Protein AF-A0A3E2H1U9-F1 (afdb_monomer)

pLDDT: mean 79.26, std 16.51, range [19.47, 98.0]

Foldseek 3Di:
DDDPDDDDDDPPDDDPDDDKDKDFDWFLAFDQGADIDIDDPDLDDDQQAGEDEDDDPVLQVVQCPPVAKDHWAWDPRQQIFIWIWDAAPVGHTYIYGYRGGTDDVVSSVVRDDDDDDDADPVGDPCVVNDDDDDQDFFGDHGFQDDDDDDDPVCVVVRVVCDVVSAQKDWQDFDADPVVGDTDDTDIDRAPAPDKDDHFADGPPNCVVVPWAWPDAFDFDPTQRWTWTWTADPSGDIDIHIDPGHIDHPPDHHD

Structure (mmCIF, N/CA/C/O backbone):
data_AF-A0A3E2H1U9-F1
#
_entry.id   AF-A0A3E2H1U9-F1
#
loop_
_atom_site.group_PDB
_atom_site.id
_atom_site.type_symbol
_atom_site.label_atom_id
_atom_site.label_alt_id
_atom_site.label_comp_id
_atom_site.label_asym_id
_atom_site.label_entity_id
_atom_site.label_seq_id
_atom_site.pdbx_PDB_ins_code
_atom_site.Cartn_x
_atom_site.Cartn_y
_atom_site.Cartn_z
_atom_site.occupancy
_atom_site.B_iso_or_equiv
_atom_site.auth_seq_id
_atom_site.auth_comp_id
_atom_site.auth_asym_id
_atom_site.auth_atom_id
_atom_site.pdbx_PDB_model_num
ATOM 1 N N . MET A 1 1 ? 8.203 16.403 -29.583 1.00 25.77 1 MET A N 1
ATOM 2 C CA . MET A 1 1 ? 8.853 16.356 -28.254 1.00 25.77 1 MET A CA 1
ATOM 3 C C . MET A 1 1 ? 7.927 17.028 -27.259 1.00 25.77 1 MET A C 1
ATOM 5 O O . MET A 1 1 ? 7.505 18.141 -27.534 1.00 25.77 1 MET A O 1
ATOM 9 N N . SER A 1 2 ? 7.611 16.379 -26.142 1.00 19.47 2 SER A N 1
ATOM 10 C CA . SER A 1 2 ? 6.754 16.921 -25.079 1.00 19.47 2 SER A CA 1
ATOM 11 C C . SER A 1 2 ? 7.475 16.767 -23.739 1.00 19.47 2 SER A C 1
ATOM 13 O O . SER A 1 2 ? 7.323 15.773 -23.036 1.00 19.47 2 SER A O 1
ATOM 15 N N . GLN A 1 3 ? 8.329 17.739 -23.413 1.00 20.61 3 GLN A N 1
ATOM 16 C CA . GLN A 1 3 ? 8.972 17.810 -22.102 1.00 20.61 3 GLN A CA 1
ATOM 17 C C . GLN A 1 3 ? 8.006 18.430 -21.090 1.00 20.61 3 GLN A C 1
ATOM 19 O O . GLN A 1 3 ? 7.601 19.578 -21.256 1.00 20.61 3 GLN A O 1
ATOM 24 N N . VAL A 1 4 ? 7.704 17.713 -20.006 1.00 22.88 4 VAL A N 1
ATOM 25 C CA . VAL A 1 4 ? 7.183 18.329 -18.779 1.00 22.88 4 VAL A CA 1
ATOM 26 C C . VAL A 1 4 ? 8.372 18.557 -17.853 1.00 22.88 4 VAL A C 1
ATOM 28 O O . VAL A 1 4 ? 8.816 17.658 -17.141 1.00 22.88 4 VAL A O 1
ATOM 31 N N . ILE A 1 5 ? 8.936 19.762 -17.919 1.00 23.67 5 ILE A N 1
ATOM 32 C CA . ILE A 1 5 ? 9.959 20.220 -16.977 1.00 23.67 5 ILE A CA 1
ATOM 33 C C . ILE A 1 5 ? 9.234 20.692 -15.717 1.00 23.67 5 ILE A C 1
ATOM 35 O O . ILE A 1 5 ? 8.428 21.616 -15.786 1.00 23.67 5 ILE A O 1
ATOM 39 N N . PHE A 1 6 ? 9.556 20.107 -14.564 1.00 26.77 6 PHE A N 1
ATOM 40 C CA . PHE A 1 6 ? 9.267 20.740 -13.279 1.00 26.77 6 PHE A CA 1
ATOM 41 C C . PHE A 1 6 ? 10.343 21.810 -13.026 1.00 26.77 6 PHE A C 1
ATOM 43 O O . PHE A 1 6 ? 11.509 21.442 -12.852 1.00 26.77 6 PHE A O 1
ATOM 50 N N . PRO A 1 7 ? 10.013 23.117 -13.044 1.00 31.02 7 PRO A N 1
ATOM 51 C CA . PRO A 1 7 ? 10.977 24.155 -12.699 1.00 31.02 7 PRO A CA 1
ATOM 52 C C . PRO A 1 7 ? 11.332 24.085 -11.208 1.00 31.02 7 PRO A C 1
ATOM 54 O O . PRO A 1 7 ? 10.561 23.583 -10.387 1.00 31.02 7 PRO A O 1
ATOM 57 N N . GLY A 1 8 ? 12.507 24.609 -10.854 1.00 30.70 8 GLY A N 1
ATOM 58 C CA . GLY A 1 8 ? 12.922 24.743 -9.457 1.00 30.70 8 GLY A CA 1
ATOM 59 C C . GLY A 1 8 ? 11.973 25.639 -8.652 1.00 30.70 8 GLY A C 1
ATOM 60 O O . GLY A 1 8 ? 11.274 26.487 -9.207 1.00 30.70 8 GLY A O 1
ATOM 61 N N . ALA A 1 9 ? 11.956 25.453 -7.332 1.00 39.72 9 ALA A N 1
ATOM 62 C CA . ALA A 1 9 ? 11.031 26.140 -6.435 1.00 39.72 9 ALA A CA 1
ATOM 63 C C . ALA A 1 9 ? 11.377 27.632 -6.238 1.00 39.72 9 ALA A C 1
ATOM 65 O O . ALA A 1 9 ? 11.965 28.009 -5.220 1.00 39.72 9 ALA A O 1
ATOM 66 N N . ASP A 1 10 ? 10.962 28.493 -7.172 1.00 32.88 10 ASP A N 1
ATOM 67 C CA . ASP A 1 10 ? 10.848 29.926 -6.890 1.00 32.88 10 ASP A CA 1
ATOM 68 C C . ASP A 1 10 ? 9.773 30.139 -5.808 1.00 32.88 10 ASP A C 1
ATOM 70 O O . ASP A 1 10 ? 8.656 29.619 -5.876 1.00 32.88 10 ASP A O 1
ATOM 74 N N . ARG A 1 11 ? 10.137 30.875 -4.756 1.00 46.50 11 ARG A N 1
ATOM 75 C CA . ARG A 1 11 ? 9.309 31.083 -3.563 1.00 46.50 11 ARG A CA 1
ATOM 76 C C . ARG A 1 11 ? 8.372 32.291 -3.669 1.00 46.50 11 ARG A C 1
ATOM 78 O O . ARG A 1 11 ? 7.690 32.592 -2.689 1.00 46.50 11 ARG A O 1
ATOM 85 N N . LYS A 1 12 ? 8.321 33.008 -4.799 1.00 45.25 12 LYS A N 1
ATOM 86 C CA . LYS A 1 12 ? 7.535 34.250 -4.923 1.00 45.25 12 LYS A CA 1
ATOM 87 C C . LYS A 1 12 ? 6.329 34.107 -5.862 1.00 45.25 12 LYS A C 1
ATOM 89 O O . LYS A 1 12 ? 6.475 33.884 -7.053 1.00 45.25 12 LYS A O 1
ATOM 94 N N . ARG A 1 13 ? 5.137 34.354 -5.293 1.00 43.50 13 ARG A N 1
ATOM 95 C CA . ARG A 1 13 ? 3.795 34.332 -5.923 1.00 43.50 13 ARG A CA 1
ATOM 96 C C . ARG A 1 13 ? 3.298 32.942 -6.355 1.00 43.50 13 ARG A C 1
ATOM 98 O O . ARG A 1 13 ? 3.254 32.619 -7.536 1.00 43.50 13 ARG A O 1
ATOM 105 N N . ARG A 1 14 ? 2.783 32.165 -5.391 1.00 45.22 14 ARG A N 1
ATOM 106 C CA . ARG A 1 14 ? 1.775 31.135 -5.707 1.00 45.22 14 ARG A CA 1
ATOM 107 C C . ARG A 1 14 ? 0.483 31.825 -6.192 1.00 45.22 14 ARG A C 1
ATOM 109 O O . ARG A 1 14 ? 0.091 32.810 -5.562 1.00 45.22 14 ARG A O 1
ATOM 116 N N . PRO A 1 15 ? -0.191 31.334 -7.249 1.00 44.19 15 PRO A N 1
ATOM 117 C CA . PRO A 1 15 ? -1.583 31.697 -7.521 1.00 44.19 15 PRO A CA 1
ATOM 118 C C . PRO A 1 15 ? -2.503 31.184 -6.391 1.00 44.19 15 PRO A C 1
ATOM 120 O O . PRO A 1 15 ? -2.074 30.326 -5.608 1.00 44.19 15 PRO A O 1
ATOM 123 N N . PRO A 1 16 ? -3.753 31.676 -6.277 1.00 41.69 16 PRO A N 1
ATOM 124 C CA . PRO A 1 16 ? -4.720 31.113 -5.335 1.00 41.69 16 PRO A CA 1
ATOM 125 C C . PRO A 1 16 ? -4.928 29.609 -5.604 1.00 41.69 16 PRO A C 1
ATOM 127 O O . PRO A 1 16 ? -4.896 29.192 -6.766 1.00 41.69 16 PRO A O 1
ATOM 130 N N . PRO A 1 17 ? -5.117 28.781 -4.559 1.00 45.66 17 PRO A N 1
ATOM 131 C CA . PRO A 1 17 ? -5.276 27.342 -4.731 1.00 45.66 17 PRO A CA 1
ATOM 132 C C . PRO A 1 17 ? -6.564 27.023 -5.512 1.00 45.66 17 PRO A C 1
ATOM 134 O O . PRO A 1 17 ? -7.599 27.642 -5.251 1.00 45.66 17 PRO A O 1
ATOM 137 N N . PRO A 1 18 ? -6.537 26.059 -6.451 1.00 47.34 18 PRO A N 1
ATOM 138 C CA . PRO A 1 18 ? -7.738 25.624 -7.151 1.00 47.34 18 PRO A CA 1
ATOM 139 C C . PRO A 1 18 ? -8.711 24.929 -6.189 1.00 47.34 18 PRO A C 1
ATOM 141 O O . PRO A 1 18 ? -8.312 24.296 -5.210 1.00 47.34 18 PRO A O 1
ATOM 144 N N . THR A 1 19 ? -10.005 25.004 -6.4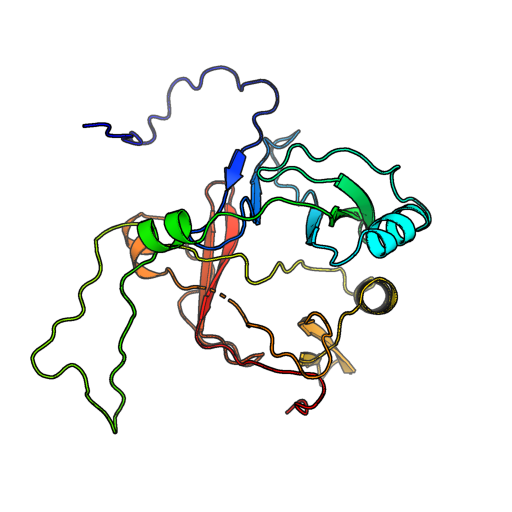97 1.00 53.38 19 THR A N 1
ATOM 145 C CA . THR A 1 19 ? -11.072 24.324 -5.751 1.00 53.38 19 THR A CA 1
ATOM 146 C C . THR A 1 19 ? -10.880 22.803 -5.779 1.00 53.38 19 THR A C 1
ATOM 148 O O . THR A 1 19 ? -11.150 22.183 -6.804 1.00 53.38 19 THR A O 1
ATOM 151 N N . ARG A 1 20 ? -10.417 22.222 -4.658 1.00 56.72 20 ARG A N 1
ATOM 152 C CA . ARG A 1 20 ? -10.215 20.773 -4.420 1.00 56.72 20 ARG A CA 1
ATOM 153 C C . ARG A 1 20 ? -9.678 19.995 -5.635 1.00 56.72 20 ARG A C 1
ATOM 155 O O . ARG A 1 20 ? -10.368 19.164 -6.218 1.00 56.72 20 ARG A O 1
ATOM 162 N N . SER A 1 21 ? -8.410 20.212 -5.983 1.00 75.88 21 SER A N 1
ATOM 163 C CA . SER A 1 21 ? -7.710 19.304 -6.899 1.00 75.88 21 SER A CA 1
ATOM 164 C C . SER A 1 21 ? -7.359 17.988 -6.192 1.00 75.88 21 SER A C 1
ATOM 166 O O . SER A 1 21 ? -6.469 17.969 -5.338 1.00 75.88 21 SER A O 1
ATOM 168 N N . ILE A 1 22 ? -8.035 16.904 -6.571 1.00 88.94 22 ILE A N 1
ATOM 169 C CA . ILE A 1 22 ? -7.645 15.524 -6.248 1.00 88.94 22 ILE A CA 1
ATOM 170 C C . ILE A 1 22 ? -6.617 15.060 -7.288 1.00 88.94 22 ILE A C 1
ATOM 172 O O . ILE A 1 22 ? -6.794 15.309 -8.482 1.00 88.94 22 ILE A O 1
ATOM 176 N N . ILE A 1 23 ? -5.549 14.390 -6.853 1.00 91.69 23 ILE A N 1
ATOM 177 C CA . ILE A 1 23 ? -4.516 13.818 -7.725 1.00 91.69 23 ILE A CA 1
ATOM 178 C C . ILE A 1 23 ? -4.442 12.308 -7.491 1.00 91.69 23 ILE A C 1
ATOM 180 O O . ILE A 1 23 ? -4.192 11.850 -6.376 1.00 91.69 23 ILE A O 1
ATOM 184 N N . TYR A 1 24 ? -4.630 11.547 -8.566 1.00 92.31 24 TYR A N 1
ATOM 185 C CA . TYR A 1 24 ? -4.558 10.089 -8.582 1.00 92.31 24 TYR A CA 1
ATOM 186 C C . TYR A 1 24 ? -3.182 9.628 -9.070 1.00 92.31 24 TYR A C 1
ATOM 188 O O . TYR A 1 24 ? -2.727 10.044 -10.137 1.00 92.31 24 TYR A O 1
ATOM 196 N N . TYR A 1 25 ? -2.534 8.749 -8.309 1.00 90.75 25 TYR A N 1
ATOM 197 C CA . TYR A 1 25 ? -1.234 8.161 -8.629 1.00 90.75 25 TYR A CA 1
ATOM 198 C C . TYR A 1 25 ? -1.357 6.648 -8.841 1.00 90.75 25 TYR A C 1
ATOM 200 O O . TYR A 1 25 ? -2.153 5.971 -8.183 1.00 90.75 25 TYR A O 1
ATOM 208 N N . ARG A 1 26 ? -0.538 6.122 -9.755 1.00 91.56 26 ARG A N 1
ATOM 209 C CA . ARG A 1 26 ? -0.426 4.697 -10.091 1.00 91.56 26 ARG A CA 1
ATOM 210 C C . ARG A 1 26 ? 1.022 4.318 -10.392 1.00 91.56 26 ARG A C 1
ATOM 212 O O . ARG A 1 26 ? 1.873 5.189 -10.577 1.00 91.56 26 ARG A O 1
ATOM 219 N N . GLY A 1 27 ? 1.261 3.019 -10.504 1.00 89.31 27 GLY A N 1
ATOM 220 C CA . GLY A 1 27 ? 2.512 2.432 -10.967 1.00 89.31 27 GLY A CA 1
ATOM 221 C C . GLY A 1 27 ? 2.416 1.927 -12.405 1.00 89.31 27 GLY A C 1
ATOM 222 O O . GLY A 1 27 ? 1.475 2.263 -13.128 1.00 89.31 27 GLY A O 1
ATOM 223 N N . PHE A 1 28 ? 3.386 1.108 -12.816 1.00 90.00 28 PHE A N 1
ATOM 224 C CA . PHE A 1 28 ? 3.377 0.433 -14.121 1.00 90.00 28 PHE A CA 1
ATOM 225 C C . PHE A 1 28 ? 2.553 -0.869 -14.143 1.00 90.00 28 PHE A C 1
ATOM 227 O O . PHE A 1 28 ? 2.353 -1.419 -15.223 1.00 90.00 28 PHE A O 1
ATOM 234 N N . GLY A 1 29 ? 2.086 -1.357 -12.987 1.00 89.75 29 GLY A N 1
ATOM 235 C CA . GLY A 1 29 ? 1.246 -2.552 -12.861 1.00 89.75 29 GLY A CA 1
ATOM 236 C C . GLY A 1 29 ? -0.205 -2.346 -13.309 1.00 89.75 29 GLY A C 1
ATOM 237 O O . GLY A 1 29 ? -0.540 -1.360 -13.972 1.00 89.75 29 GLY A O 1
ATOM 238 N N . GLU A 1 30 ? -1.065 -3.300 -12.957 1.00 92.44 30 GLU A N 1
ATOM 239 C CA . GLU A 1 30 ? -2.463 -3.347 -13.405 1.00 92.44 30 GLU A CA 1
ATOM 240 C C . GLU A 1 30 ? -3.396 -2.345 -12.709 1.00 92.44 30 GLU A C 1
ATOM 242 O O . GLU A 1 30 ? -4.413 -1.959 -13.292 1.00 92.44 30 GLU A O 1
ATOM 247 N N . ASP A 1 31 ? -3.027 -1.866 -11.517 1.00 91.06 31 ASP A N 1
ATOM 248 C CA . ASP A 1 31 ? -3.798 -0.883 -10.752 1.00 91.06 31 ASP A CA 1
ATOM 249 C C . ASP A 1 31 ? -3.977 0.436 -11.533 1.00 91.06 31 ASP A C 1
ATOM 251 O O . ASP A 1 31 ? -2.989 1.093 -11.891 1.00 91.06 31 ASP A O 1
ATOM 255 N N . PRO A 1 32 ? -5.219 0.901 -11.765 1.00 91.69 32 PRO A N 1
ATOM 256 C CA . PRO A 1 32 ? -5.458 2.189 -12.415 1.00 91.69 32 PRO A CA 1
ATOM 257 C C . PRO A 1 32 ? -5.157 3.375 -11.481 1.00 91.69 32 PRO A C 1
ATOM 259 O O . PRO A 1 32 ? -4.808 4.458 -11.956 1.00 91.69 32 PRO A O 1
ATOM 262 N N . CYS A 1 33 ? -5.251 3.174 -10.163 1.00 91.44 33 CYS A N 1
ATOM 263 C CA . CYS A 1 33 ? -4.789 4.080 -9.114 1.00 91.44 33 CYS A CA 1
ATOM 264 C C . CYS A 1 33 ? -4.586 3.298 -7.808 1.00 91.44 33 CYS A C 1
ATOM 266 O O . CYS A 1 33 ? -5.391 2.424 -7.500 1.00 91.44 33 CYS A O 1
ATOM 268 N N . PHE A 1 34 ? -3.554 3.641 -7.030 1.00 87.25 34 PHE A N 1
ATOM 269 C CA . PHE A 1 34 ? -3.335 3.079 -5.689 1.00 87.25 34 PHE A CA 1
ATOM 270 C C . PHE A 1 34 ? -2.986 4.112 -4.605 1.00 87.25 34 PHE A C 1
ATOM 272 O O . PHE A 1 34 ? -2.893 3.768 -3.431 1.00 87.25 34 PHE A O 1
ATOM 279 N N . TYR A 1 35 ? -2.768 5.381 -4.965 1.00 90.38 35 TYR A N 1
ATOM 280 C CA . TYR A 1 35 ? -2.507 6.453 -4.002 1.00 90.38 35 TYR A CA 1
ATOM 281 C C . TYR A 1 35 ? -3.222 7.728 -4.447 1.00 90.38 35 TYR A C 1
ATOM 283 O O . TYR A 1 35 ? -3.097 8.155 -5.596 1.00 90.38 35 TYR A O 1
ATOM 291 N N . VAL A 1 36 ? -3.982 8.329 -3.533 1.00 90.94 36 VAL A N 1
ATOM 292 C CA . VAL A 1 36 ? -4.800 9.520 -3.781 1.00 90.94 36 VAL A CA 1
ATOM 293 C C . VAL A 1 36 ? -4.292 10.645 -2.890 1.00 90.94 36 VAL A C 1
ATOM 295 O O . VAL A 1 36 ? -4.150 10.464 -1.683 1.00 90.94 36 VAL A O 1
ATOM 298 N N . ALA A 1 37 ? -4.013 11.806 -3.478 1.00 91.62 37 ALA A N 1
ATOM 299 C CA . ALA A 1 37 ? -3.634 13.005 -2.744 1.00 91.62 37 ALA A CA 1
ATOM 300 C C . ALA A 1 37 ? -4.682 14.103 -2.942 1.00 91.62 37 ALA A C 1
ATOM 302 O O . ALA A 1 37 ? -5.043 14.432 -4.071 1.00 91.62 37 ALA A O 1
ATOM 303 N N . GLU A 1 38 ? -5.122 14.707 -1.843 1.00 90.19 38 GLU A N 1
ATOM 304 C CA . GLU A 1 38 ? -6.036 15.848 -1.838 1.00 90.19 38 GLU A CA 1
ATOM 305 C C . GLU A 1 38 ? -5.381 17.054 -1.155 1.00 90.19 38 GLU A C 1
ATOM 307 O O . GLU A 1 38 ? -4.465 16.911 -0.340 1.00 90.19 38 GLU A O 1
ATOM 312 N N . ILE A 1 39 ? -5.852 18.261 -1.476 1.00 89.19 39 ILE A N 1
ATOM 313 C CA . ILE A 1 39 ? -5.483 19.462 -0.719 1.00 89.19 39 ILE A CA 1
ATOM 314 C C . ILE A 1 39 ? -6.135 19.370 0.667 1.00 89.19 39 ILE A C 1
ATOM 316 O O . ILE A 1 39 ? -7.359 19.273 0.767 1.00 89.19 39 ILE A O 1
ATOM 320 N N . SER A 1 40 ? -5.314 19.425 1.721 1.00 88.88 40 SER A N 1
ATOM 321 C CA . SER A 1 40 ? -5.776 19.450 3.115 1.00 88.88 40 SER A CA 1
ATOM 322 C C . SER A 1 40 ? -6.776 20.594 3.360 1.00 88.88 40 SER A C 1
ATOM 324 O O . SER A 1 40 ? -6.587 21.684 2.811 1.00 88.88 40 SER A O 1
ATOM 326 N N . PRO A 1 41 ? -7.823 20.397 4.188 1.00 87.31 41 PRO A N 1
ATOM 327 C CA . PRO A 1 41 ? -8.711 21.484 4.605 1.00 87.31 41 PRO A CA 1
ATOM 328 C C . PRO A 1 41 ? -8.013 22.549 5.471 1.00 87.31 41 PRO A C 1
ATOM 330 O O . PRO A 1 41 ? -8.560 23.638 5.633 1.00 87.31 41 PRO A O 1
ATOM 333 N N . ASP A 1 42 ? -6.834 22.253 6.024 1.00 90.19 42 ASP A N 1
ATOM 334 C CA . ASP A 1 42 ? -6.071 23.132 6.911 1.00 90.19 42 ASP A CA 1
ATOM 335 C C . ASP A 1 42 ? -4.549 23.059 6.632 1.00 90.19 42 ASP A C 1
ATOM 337 O O . ASP A 1 42 ? -4.099 22.580 5.590 1.00 90.19 42 ASP A O 1
ATOM 341 N N . SER A 1 43 ? -3.729 23.593 7.543 1.00 87.50 43 SER A N 1
ATOM 342 C CA . SER A 1 43 ? -2.262 23.580 7.448 1.00 87.50 43 SER A CA 1
ATOM 343 C C . SER A 1 43 ? -1.602 22.246 7.826 1.00 87.50 43 SER A C 1
ATOM 345 O O . SER A 1 43 ? -0.383 22.116 7.702 1.00 87.50 43 SER A O 1
ATOM 347 N N . SER A 1 44 ? -2.373 21.285 8.330 1.00 87.94 44 SER A N 1
ATOM 348 C CA . SER A 1 44 ? -1.911 19.995 8.837 1.00 87.94 44 SER A CA 1
ATOM 349 C C . SER A 1 44 ? -2.035 18.898 7.776 1.00 87.94 44 SER A C 1
ATOM 351 O O . SER A 1 44 ? -2.603 19.080 6.697 1.00 87.94 44 SER A O 1
ATOM 353 N N . LYS A 1 45 ? -1.465 17.730 8.084 1.00 84.19 45 LYS A N 1
ATOM 354 C CA . LYS A 1 45 ? -1.610 16.504 7.295 1.00 84.19 45 LYS A CA 1
ATOM 355 C C . LYS A 1 45 ? -2.694 15.635 7.913 1.00 84.19 45 LYS A C 1
ATOM 357 O O . LYS A 1 45 ? -2.663 15.410 9.117 1.00 84.19 45 LYS A O 1
ATOM 362 N N . HIS A 1 46 ? -3.572 15.093 7.076 1.00 86.56 46 HIS A N 1
ATOM 363 C CA . HIS A 1 46 ? -4.624 14.166 7.487 1.00 86.56 46 HIS A CA 1
ATOM 364 C C . HIS A 1 46 ? -4.525 12.879 6.676 1.00 86.56 46 HIS A C 1
ATOM 366 O O . HIS A 1 46 ? -4.393 12.925 5.452 1.00 86.56 46 HIS A O 1
ATOM 372 N N . PHE A 1 47 ? -4.618 11.734 7.350 1.00 87.19 47 PHE A N 1
ATOM 373 C CA . PHE A 1 47 ? -4.915 10.469 6.689 1.00 87.19 47 PHE A CA 1
ATOM 374 C C . PHE A 1 47 ? -6.435 10.381 6.527 1.00 87.19 47 PHE A C 1
ATOM 376 O O . PHE A 1 47 ? -7.163 10.321 7.514 1.00 87.19 47 PHE A O 1
ATOM 383 N N . VAL A 1 48 ? -6.920 10.452 5.285 1.00 88.88 48 VAL A N 1
ATOM 384 C CA . VAL A 1 48 ? -8.365 10.411 4.988 1.00 88.88 48 VAL A CA 1
ATOM 385 C C . VAL A 1 48 ? -8.925 9.003 5.215 1.00 88.88 48 VAL A C 1
ATOM 387 O O . VAL A 1 48 ? -10.052 8.844 5.691 1.00 88.88 48 VAL A O 1
ATOM 390 N N . GLY A 1 49 ? -8.134 7.985 4.877 1.00 89.31 49 GLY A N 1
ATOM 391 C CA . GLY A 1 49 ? -8.555 6.595 4.858 1.00 89.31 49 GLY A CA 1
ATOM 392 C C . GLY A 1 49 ? -7.818 5.766 3.809 1.00 89.31 49 GLY A C 1
ATOM 393 O O . GLY A 1 49 ? -6.911 6.260 3.134 1.00 89.31 49 GLY A O 1
ATOM 394 N N . SER A 1 50 ? -8.242 4.515 3.653 1.00 88.38 50 SER A N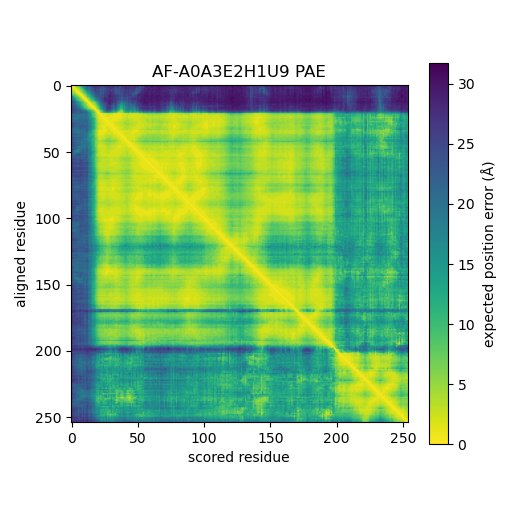 1
ATOM 395 C CA . SER A 1 50 ? -7.700 3.547 2.693 1.00 88.38 50 SER A CA 1
ATOM 396 C C . SER A 1 50 ? -8.754 3.070 1.691 1.00 88.38 50 SER A C 1
ATOM 398 O O . SER A 1 50 ? -9.957 3.190 1.924 1.00 88.38 50 SER A O 1
ATOM 400 N N . GLY A 1 51 ? -8.297 2.531 0.557 1.00 89.94 51 GLY A N 1
ATOM 401 C CA . GLY A 1 51 ? -9.136 1.871 -0.443 1.00 89.94 51 GLY A CA 1
ATOM 402 C C . GLY A 1 51 ? -8.787 0.388 -0.547 1.00 89.94 51 GLY A C 1
ATOM 403 O O . GLY A 1 51 ? -7.612 0.053 -0.667 1.00 89.94 51 GLY A O 1
ATOM 404 N N . TRP A 1 52 ? -9.797 -0.478 -0.513 1.00 88.44 52 TRP A N 1
ATOM 405 C CA . TRP A 1 52 ? -9.672 -1.934 -0.618 1.00 88.44 52 TRP A CA 1
ATOM 406 C C . TRP A 1 52 ? -10.526 -2.447 -1.779 1.00 88.44 52 TRP A C 1
ATOM 408 O O . TRP A 1 52 ? -11.622 -1.936 -2.023 1.00 88.44 52 TRP A O 1
ATOM 418 N N . LEU A 1 53 ? -10.032 -3.462 -2.487 1.00 89.31 53 LEU A N 1
ATOM 419 C CA . LEU A 1 53 ? -10.728 -4.079 -3.616 1.00 89.31 53 LEU A CA 1
ATOM 420 C C . LEU A 1 53 ? -11.459 -5.344 -3.160 1.00 89.31 53 LEU A C 1
ATOM 422 O O . LEU A 1 53 ? -10.853 -6.257 -2.604 1.00 89.31 53 LEU A O 1
ATOM 426 N N . LEU A 1 54 ? -12.762 -5.383 -3.413 1.00 89.38 54 LEU A N 1
ATOM 427 C CA . LEU A 1 54 ? -13.636 -6.525 -3.174 1.00 89.38 54 LEU A CA 1
ATOM 428 C C . LEU A 1 54 ? -13.636 -7.459 -4.389 1.00 89.38 54 LEU A C 1
ATOM 430 O O . LEU A 1 54 ? -13.541 -6.993 -5.528 1.00 89.38 54 LEU A O 1
ATOM 434 N N . GLN A 1 55 ? -13.781 -8.767 -4.164 1.00 84.62 55 GLN A N 1
ATOM 435 C CA . GLN A 1 55 ? -13.739 -9.757 -5.248 1.00 84.62 55 GLN A CA 1
ATOM 436 C C . GLN A 1 55 ? -15.118 -9.995 -5.879 1.00 84.62 55 GLN A C 1
ATOM 438 O O . GLN A 1 55 ? -15.202 -10.245 -7.083 1.00 84.62 55 GLN A O 1
ATOM 443 N N . ALA A 1 56 ? -16.205 -9.863 -5.112 1.00 89.56 56 ALA A N 1
ATOM 444 C CA . ALA A 1 56 ? -17.572 -10.079 -5.575 1.00 89.56 56 ALA A CA 1
ATOM 445 C C . ALA A 1 56 ? -18.512 -8.896 -5.277 1.00 89.56 56 ALA A C 1
ATOM 447 O O . ALA A 1 56 ? -18.387 -8.190 -4.278 1.00 89.56 56 ALA A O 1
ATOM 448 N N . GLN A 1 57 ? -19.548 -8.742 -6.112 1.00 94.94 57 GLN A N 1
ATOM 449 C CA . GLN A 1 57 ? -20.657 -7.808 -5.861 1.00 94.94 57 GLN A CA 1
ATOM 450 C C . GLN A 1 57 ? -21.344 -8.096 -4.514 1.00 94.94 57 GLN A C 1
ATOM 452 O O . GLN A 1 57 ? -21.726 -7.169 -3.806 1.00 94.94 57 GLN A O 1
ATOM 457 N N . ALA A 1 58 ? -21.445 -9.374 -4.134 1.00 94.81 58 ALA A N 1
ATOM 458 C CA . ALA A 1 58 ? -22.028 -9.799 -2.864 1.00 94.81 58 ALA A CA 1
ATOM 459 C C . ALA A 1 58 ? -21.281 -9.229 -1.642 1.00 94.81 58 ALA A C 1
ATOM 461 O O . ALA A 1 58 ? -21.918 -8.936 -0.628 1.00 94.81 58 ALA A O 1
ATOM 462 N N . ASP A 1 59 ? -19.966 -9.010 -1.756 1.00 93.00 59 ASP A N 1
ATOM 463 C CA . ASP A 1 59 ? -19.142 -8.397 -0.712 1.00 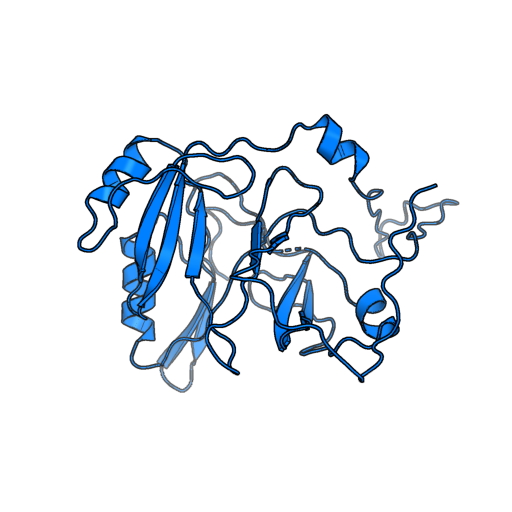93.00 59 ASP A CA 1
ATOM 464 C C . ASP A 1 59 ? -19.476 -6.905 -0.571 1.00 93.00 59 ASP A C 1
ATOM 466 O O . ASP A 1 59 ? -19.553 -6.389 0.541 1.00 93.00 59 ASP A O 1
ATOM 470 N N . LEU A 1 60 ? -19.733 -6.207 -1.688 1.00 95.69 60 LEU A N 1
ATOM 471 C CA . LEU A 1 60 ? -20.143 -4.796 -1.684 1.00 95.69 60 LEU A CA 1
ATOM 472 C C . LEU A 1 60 ? -21.544 -4.649 -1.081 1.00 95.69 60 LEU A C 1
ATOM 474 O O . LEU A 1 60 ? -21.803 -3.752 -0.275 1.00 95.69 60 LEU A O 1
ATOM 478 N N . ASP A 1 61 ? -22.436 -5.575 -1.425 1.00 94.94 61 ASP A N 1
ATOM 479 C CA . ASP A 1 61 ? -23.777 -5.637 -0.860 1.00 94.94 61 ASP A CA 1
ATOM 480 C C . ASP A 1 61 ? -23.709 -5.933 0.650 1.00 94.94 61 ASP A C 1
ATOM 482 O O . ASP A 1 61 ? -24.468 -5.345 1.421 1.00 94.94 61 ASP A O 1
ATOM 486 N N . ALA A 1 62 ? -22.790 -6.798 1.099 1.00 93.12 62 ALA A N 1
ATOM 487 C CA . ALA A 1 62 ? -22.536 -7.073 2.515 1.00 93.12 62 ALA A CA 1
ATOM 488 C C . ALA A 1 62 ? -21.938 -5.866 3.251 1.00 93.12 62 ALA A C 1
ATOM 490 O O . ALA A 1 62 ? -22.451 -5.490 4.306 1.00 93.12 62 ALA A O 1
ATOM 491 N N . ALA A 1 63 ? -20.942 -5.202 2.662 1.00 93.62 63 ALA A N 1
ATOM 492 C CA . ALA A 1 63 ? -20.357 -3.964 3.166 1.00 93.62 63 ALA A CA 1
ATOM 493 C C . ALA A 1 63 ? -21.417 -2.872 3.376 1.00 93.62 63 ALA A C 1
ATOM 495 O O . ALA A 1 63 ? -21.431 -2.223 4.420 1.00 93.62 63 ALA A O 1
ATOM 496 N N . SER A 1 64 ? -22.368 -2.725 2.443 1.00 96.00 64 SER A N 1
ATOM 497 C CA . SER A 1 64 ? -23.469 -1.752 2.558 1.00 96.00 64 SER A CA 1
ATOM 498 C C . SER A 1 64 ? -24.426 -2.009 3.737 1.00 96.00 64 SER A C 1
ATOM 500 O O . SER A 1 64 ? -25.216 -1.135 4.092 1.00 96.00 64 SER A O 1
ATOM 502 N N . ARG A 1 65 ? -24.358 -3.196 4.361 1.00 94.94 65 ARG A N 1
ATOM 503 C CA . ARG A 1 65 ? -25.144 -3.584 5.546 1.00 94.94 65 ARG A CA 1
ATOM 504 C C . ARG A 1 65 ? -24.375 -3.435 6.867 1.00 94.94 65 ARG A C 1
ATOM 506 O O . ARG A 1 65 ? -24.971 -3.633 7.926 1.00 94.94 65 ARG A O 1
ATOM 513 N N . ILE A 1 66 ? -23.088 -3.074 6.837 1.00 92.56 66 ILE A N 1
ATOM 514 C CA . ILE A 1 66 ? -22.308 -2.779 8.049 1.00 92.56 66 ILE A CA 1
ATOM 515 C C . ILE A 1 66 ? -22.892 -1.532 8.732 1.00 92.56 66 ILE A C 1
ATOM 517 O O . ILE A 1 66 ? -23.251 -0.545 8.088 1.00 92.56 66 ILE A O 1
ATOM 521 N N . ARG A 1 67 ? -23.007 -1.554 10.066 1.00 90.75 67 ARG A N 1
ATOM 522 C CA . ARG A 1 67 ? -23.590 -0.440 10.828 1.00 90.75 67 ARG A CA 1
ATOM 523 C C . ARG A 1 67 ? -22.753 0.832 10.652 1.00 90.75 67 ARG A C 1
ATOM 525 O O . ARG A 1 67 ? -21.632 0.902 11.139 1.00 90.75 67 ARG A O 1
ATOM 532 N N . GLY A 1 68 ? -23.342 1.855 10.034 1.00 92.50 68 GLY A N 1
ATOM 533 C CA . GLY A 1 68 ? -22.667 3.127 9.748 1.00 92.50 68 GLY A CA 1
ATOM 534 C C . GLY A 1 68 ? -21.972 3.186 8.384 1.00 92.50 68 GLY A C 1
ATOM 535 O O . GLY A 1 68 ? -21.319 4.187 8.100 1.00 92.50 68 GLY A O 1
ATOM 536 N N . ALA A 1 69 ? -22.130 2.160 7.543 1.00 96.50 69 ALA A N 1
ATOM 537 C CA . ALA A 1 69 ? -21.747 2.210 6.138 1.00 96.50 69 ALA A CA 1
ATOM 538 C C . ALA A 1 69 ? -22.510 3.300 5.366 1.00 96.50 69 ALA A C 1
ATOM 540 O O . ALA A 1 69 ? -23.666 3.616 5.672 1.00 96.50 69 ALA A O 1
ATOM 541 N N . SER A 1 70 ? -21.881 3.844 4.324 1.00 96.94 70 SER A N 1
ATOM 542 C CA . SER A 1 70 ? -22.574 4.648 3.320 1.00 96.94 70 SER A CA 1
ATOM 543 C C . SER A 1 70 ? -23.509 3.786 2.465 1.00 96.94 70 SER A C 1
ATOM 545 O O . SER A 1 70 ? -23.361 2.568 2.358 1.00 96.94 70 SER A O 1
ATOM 547 N N . THR A 1 71 ? -24.432 4.430 1.751 1.00 96.25 71 THR A N 1
ATOM 548 C CA . THR A 1 71 ? -25.063 3.792 0.589 1.00 96.25 71 THR A CA 1
ATOM 549 C C . THR A 1 71 ? -24.014 3.474 -0.482 1.00 96.25 71 THR A C 1
ATOM 551 O O . THR A 1 71 ? -22.958 4.112 -0.533 1.00 96.25 71 THR A O 1
ATOM 554 N N . VAL A 1 72 ? -24.308 2.502 -1.353 1.00 97.69 72 VAL A N 1
ATOM 555 C CA . VAL A 1 72 ? -23.467 2.197 -2.520 1.00 97.69 72 VAL A CA 1
ATOM 556 C C . VAL A 1 72 ? -23.445 3.403 -3.465 1.00 97.69 72 VAL A C 1
ATOM 558 O O . VAL A 1 72 ? -24.497 3.910 -3.862 1.00 97.69 72 VAL A O 1
ATOM 561 N N . GLN A 1 73 ? -22.251 3.858 -3.841 1.00 97.38 73 GLN A N 1
ATOM 562 C CA . GLN A 1 73 ? -22.029 5.013 -4.716 1.00 97.38 73 GLN A CA 1
ATOM 563 C C . GLN A 1 73 ? -21.153 4.644 -5.918 1.00 97.38 73 GLN A C 1
ATOM 565 O O . GLN A 1 73 ? -20.390 3.682 -5.876 1.00 97.38 73 GLN A O 1
ATOM 570 N N . LYS A 1 74 ? -21.245 5.414 -7.010 1.00 97.44 74 LYS A N 1
ATOM 571 C CA . LYS A 1 74 ? -20.352 5.254 -8.169 1.00 97.44 74 LYS A CA 1
ATOM 572 C C . LYS A 1 74 ? -19.003 5.908 -7.889 1.00 97.44 74 LYS A C 1
ATOM 574 O O . LYS A 1 74 ? -18.950 7.061 -7.467 1.00 97.44 74 LYS A O 1
ATOM 579 N N . SER A 1 75 ? -17.926 5.183 -8.161 1.00 94.31 75 SER A N 1
ATOM 580 C CA . SER A 1 75 ? -16.555 5.653 -7.975 1.00 94.31 75 SER A CA 1
ATOM 581 C C . SER A 1 75 ? -16.134 6.629 -9.079 1.00 94.31 75 SER A C 1
ATOM 583 O O . SER A 1 75 ? -16.433 6.430 -10.257 1.00 94.31 75 SER A O 1
ATOM 585 N N . THR A 1 76 ? -15.403 7.674 -8.689 1.00 90.62 76 THR A N 1
ATOM 586 C CA . THR A 1 76 ? -14.722 8.629 -9.584 1.00 90.62 76 THR A CA 1
ATOM 587 C C . THR A 1 76 ? -13.208 8.393 -9.669 1.00 90.62 76 THR A C 1
ATOM 589 O O . THR A 1 76 ? -12.505 9.145 -10.344 1.00 90.62 76 THR A O 1
ATOM 592 N N . VAL A 1 77 ? -12.704 7.350 -8.999 1.00 91.00 77 VAL A N 1
ATOM 593 C CA . VAL A 1 77 ? -11.311 6.887 -9.099 1.00 91.00 77 VAL A CA 1
ATOM 594 C C . VAL A 1 77 ? -11.065 6.361 -10.525 1.00 91.00 77 VAL A C 1
ATOM 596 O O . VAL A 1 77 ? -11.982 5.782 -11.116 1.00 91.00 77 VAL A O 1
ATOM 599 N N . PRO A 1 78 ? -9.861 6.523 -11.111 1.00 94.12 78 PRO A N 1
ATOM 600 C CA . PRO A 1 78 ? -9.501 5.872 -12.371 1.00 94.12 78 PRO A CA 1
ATOM 601 C C . PRO A 1 78 ? -9.849 4.375 -12.377 1.00 94.12 78 PRO A C 1
ATOM 603 O O . PRO A 1 78 ? -9.636 3.680 -11.390 1.00 94.12 78 PRO A O 1
ATOM 606 N N . GLY A 1 79 ? -10.413 3.891 -13.487 1.00 94.25 79 GLY A N 1
ATOM 607 C CA . GLY A 1 79 ? -10.995 2.545 -13.594 1.00 94.25 79 GLY A CA 1
ATOM 608 C C . GLY A 1 79 ? -12.471 2.450 -13.170 1.00 94.25 79 GLY A C 1
ATOM 609 O O . GLY A 1 79 ? -13.151 1.512 -13.577 1.00 94.25 79 GLY A O 1
ATOM 610 N N . GLY A 1 80 ? -13.008 3.437 -12.446 1.00 95.56 80 GLY A N 1
ATOM 611 C CA . GLY A 1 80 ? -14.429 3.522 -12.100 1.00 95.56 80 GLY A CA 1
ATOM 612 C C . GLY A 1 80 ? -14.848 2.531 -11.011 1.00 95.56 80 GLY A C 1
ATOM 613 O O . GLY A 1 80 ? -14.236 2.487 -9.945 1.00 95.56 80 GLY A O 1
ATOM 614 N N . GLY A 1 81 ? -15.923 1.781 -11.271 1.00 96.25 81 GLY A N 1
ATOM 615 C CA . GLY A 1 81 ? -16.556 0.862 -10.319 1.00 96.25 81 GLY A CA 1
ATOM 616 C C . GLY A 1 81 ? -17.591 1.513 -9.391 1.00 96.25 81 GLY A C 1
ATOM 617 O O . GLY A 1 81 ? -18.014 2.660 -9.581 1.00 96.25 81 GLY A O 1
ATOM 618 N N . SER A 1 82 ? -17.990 0.765 -8.366 1.00 98.00 82 SER A N 1
ATOM 619 C CA . SER A 1 82 ? -18.877 1.193 -7.276 1.00 98.00 82 SER A CA 1
ATOM 620 C C . SER A 1 82 ? -18.172 1.017 -5.931 1.00 98.00 82 SER A C 1
ATOM 622 O O . SER A 1 82 ? -17.273 0.187 -5.818 1.00 98.00 82 SER A O 1
ATOM 624 N N . PHE A 1 83 ? -18.561 1.776 -4.906 1.00 97.75 83 PHE A N 1
ATOM 625 C CA . PHE A 1 83 ? -17.958 1.689 -3.575 1.00 97.75 83 PHE A CA 1
ATOM 626 C C . PHE A 1 83 ? -18.958 1.884 -2.431 1.00 97.75 83 PHE A C 1
ATOM 628 O O . PHE A 1 83 ? -20.044 2.438 -2.619 1.00 97.75 83 PHE A O 1
ATOM 635 N N . VAL A 1 84 ? -18.540 1.460 -1.239 1.00 98.00 84 VAL A N 1
ATOM 636 C CA . VAL A 1 84 ? -19.132 1.778 0.066 1.00 98.00 84 VAL A CA 1
ATOM 637 C C . VAL A 1 84 ? -18.015 2.298 0.971 1.00 98.00 84 VAL A C 1
ATOM 639 O O . VAL A 1 84 ? -16.954 1.682 1.043 1.00 98.00 84 VAL A O 1
ATOM 642 N N . ASP A 1 85 ? -18.244 3.409 1.669 1.00 97.06 85 ASP A N 1
ATOM 643 C CA . ASP A 1 85 ? -17.360 3.870 2.744 1.00 97.06 85 ASP A CA 1
ATOM 644 C C . ASP A 1 85 ? -17.872 3.340 4.089 1.00 97.06 85 ASP A C 1
ATOM 646 O O . ASP A 1 85 ? -19.039 3.541 4.434 1.00 97.06 85 ASP A O 1
ATOM 650 N N . ILE A 1 86 ? -16.995 2.706 4.868 1.00 96.00 86 ILE A N 1
ATOM 651 C CA . ILE A 1 86 ? -17.227 2.379 6.284 1.00 96.00 86 ILE A CA 1
ATOM 652 C C . ILE A 1 86 ? -16.217 3.117 7.175 1.00 96.00 86 ILE A C 1
ATOM 654 O O . ILE A 1 86 ? -15.280 3.750 6.681 1.00 96.00 86 ILE A O 1
ATOM 658 N N . LYS A 1 87 ? -16.408 3.053 8.497 1.00 94.81 87 LYS A N 1
ATOM 659 C CA . LYS A 1 87 ? -15.488 3.615 9.495 1.00 94.81 87 LYS A CA 1
ATOM 660 C C . LYS A 1 87 ? -14.801 2.516 10.293 1.00 94.81 87 LYS A C 1
ATOM 662 O O . LYS A 1 87 ? -15.475 1.590 10.737 1.00 94.81 87 LYS A O 1
ATOM 667 N N . ASP A 1 88 ? -13.496 2.663 10.502 1.00 91.44 88 ASP A N 1
ATOM 668 C CA . ASP A 1 88 ? -12.740 1.857 11.465 1.00 91.44 88 ASP A CA 1
ATOM 669 C C . ASP A 1 88 ? -12.875 2.418 12.906 1.00 91.44 88 ASP A C 1
ATOM 671 O O . ASP A 1 88 ? -13.466 3.490 13.096 1.00 91.44 88 ASP A O 1
ATOM 675 N N . PRO A 1 89 ? -12.350 1.734 13.945 1.00 91.25 89 PRO A N 1
ATOM 676 C CA . PRO A 1 89 ? -12.468 2.169 15.343 1.00 91.25 89 PRO A CA 1
ATOM 677 C C . PRO A 1 89 ? -11.756 3.487 15.681 1.00 91.25 89 PRO A C 1
ATOM 679 O O . PRO A 1 89 ? -11.982 4.038 16.759 1.00 91.25 89 PRO A O 1
ATOM 682 N N . LEU A 1 90 ? -10.905 3.992 14.783 1.00 88.00 90 LEU A N 1
ATOM 683 C CA . LEU A 1 90 ? -10.193 5.266 14.915 1.00 88.00 90 LEU A CA 1
ATOM 684 C C . LEU A 1 90 ? -10.911 6.401 14.165 1.00 88.00 90 LEU A C 1
ATOM 686 O O . LEU A 1 90 ? -10.565 7.572 14.316 1.00 88.00 90 LEU A O 1
ATOM 690 N N . GLY A 1 91 ? -11.939 6.070 13.379 1.00 90.56 91 GLY A N 1
ATOM 691 C CA . GLY A 1 91 ? -12.723 7.015 12.595 1.00 90.56 91 GLY A CA 1
ATOM 692 C C . GLY A 1 91 ? -12.150 7.310 11.208 1.00 90.56 91 GLY A C 1
ATOM 693 O O . GLY A 1 91 ? -12.647 8.231 10.549 1.00 90.56 91 GLY A O 1
ATOM 694 N N . TYR A 1 92 ? -11.170 6.548 10.717 1.00 90.12 92 TYR A N 1
ATOM 695 C CA . TYR A 1 92 ? -10.708 6.643 9.329 1.00 90.12 92 TYR A CA 1
ATOM 696 C C . TYR A 1 92 ? -11.744 6.046 8.364 1.00 90.12 92 TYR A C 1
ATOM 698 O O . TYR A 1 92 ? -12.527 5.172 8.741 1.00 90.12 92 TYR A O 1
ATOM 706 N N . ASN A 1 93 ? -11.796 6.532 7.117 1.00 93.12 93 ASN A N 1
ATOM 707 C CA . ASN A 1 93 ? -12.602 5.870 6.085 1.00 93.12 93 ASN A CA 1
ATOM 708 C C . ASN A 1 93 ? -11.903 4.587 5.625 1.00 93.12 93 ASN A C 1
ATOM 710 O O . ASN A 1 93 ? -10.741 4.633 5.228 1.00 93.12 93 ASN A O 1
ATOM 714 N N . ILE A 1 94 ? -12.637 3.481 5.555 1.00 93.81 94 ILE A N 1
ATOM 715 C CA . ILE A 1 94 ? -12.244 2.329 4.743 1.00 93.81 94 ILE A CA 1
ATOM 716 C C . ILE A 1 94 ? -13.206 2.275 3.560 1.00 93.81 94 ILE A C 1
ATOM 718 O O . ILE A 1 94 ? -14.398 2.009 3.729 1.00 93.81 94 ILE A O 1
ATOM 722 N N . ARG A 1 95 ? -12.701 2.597 2.368 1.00 94.88 95 ARG A N 1
ATOM 723 C CA . ARG A 1 95 ? -13.467 2.563 1.123 1.00 94.88 95 ARG A CA 1
ATOM 724 C C . ARG A 1 95 ? -13.350 1.183 0.497 1.00 94.88 95 ARG A C 1
ATOM 726 O O . ARG A 1 95 ? -12.268 0.779 0.084 1.00 94.88 95 ARG A O 1
ATOM 733 N N . LEU A 1 96 ? -14.469 0.487 0.386 1.00 95.69 96 LEU A N 1
ATOM 734 C CA . LEU A 1 96 ? -14.557 -0.852 -0.181 1.00 95.69 96 LEU A CA 1
ATOM 735 C C . LEU A 1 96 ? -15.102 -0.727 -1.608 1.00 95.69 96 LEU A C 1
ATOM 737 O O . LEU A 1 96 ? -16.245 -0.306 -1.788 1.00 95.69 96 LEU A O 1
ATOM 741 N N . LEU A 1 97 ? -14.273 -1.007 -2.619 1.00 95.94 97 LEU A N 1
ATOM 742 C CA . LEU A 1 97 ? -14.599 -0.821 -4.038 1.00 95.94 97 LEU A CA 1
ATOM 743 C C . LEU A 1 97 ? -14.782 -2.158 -4.761 1.00 95.94 97 LEU A C 1
ATOM 745 O O . LEU A 1 97 ? -14.042 -3.107 -4.526 1.00 95.94 97 LEU A O 1
ATOM 749 N N . TYR A 1 98 ? -15.712 -2.198 -5.712 1.00 96.94 98 TYR A N 1
ATOM 750 C CA . TYR A 1 98 ? -15.956 -3.336 -6.596 1.00 96.94 98 TYR A CA 1
ATOM 751 C C . TYR A 1 98 ? -16.136 -2.878 -8.053 1.00 96.94 98 TYR A C 1
ATOM 753 O O . TYR A 1 98 ? -16.593 -1.763 -8.320 1.00 96.94 98 TYR A O 1
ATOM 761 N N . GLY A 1 99 ? -15.797 -3.748 -9.009 1.00 95.69 99 GLY A N 1
ATOM 762 C CA . GLY A 1 99 ? -16.022 -3.505 -10.438 1.00 95.69 99 GLY A CA 1
ATOM 763 C C . GLY A 1 99 ? -15.126 -2.426 -11.058 1.00 95.69 99 GLY A C 1
ATOM 764 O O . GLY A 1 99 ? -15.548 -1.757 -11.999 1.00 95.69 99 GLY A O 1
ATOM 765 N N . ILE A 1 100 ? -13.915 -2.224 -10.527 1.00 95.56 100 ILE A N 1
ATOM 766 C CA . ILE A 1 100 ? -12.915 -1.335 -11.136 1.00 95.56 100 ILE A CA 1
ATOM 767 C C . ILE A 1 100 ? -12.334 -1.994 -12.396 1.00 95.56 100 ILE A C 1
ATOM 769 O O . ILE A 1 100 ? -11.944 -3.160 -12.379 1.00 95.56 100 ILE A O 1
ATOM 773 N N . THR A 1 101 ? -12.221 -1.231 -13.483 1.00 95.62 101 THR A N 1
ATOM 774 C CA . THR A 1 101 ? -11.508 -1.648 -14.697 1.00 95.62 101 THR A CA 1
ATOM 775 C C . THR A 1 101 ? -9.995 -1.501 -14.513 1.00 95.62 101 THR A C 1
ATOM 777 O O . THR A 1 101 ? -9.478 -0.383 -14.455 1.00 95.62 101 THR A O 1
ATOM 780 N N . PHE A 1 102 ? -9.282 -2.628 -14.459 1.00 94.12 102 PHE A N 1
ATOM 781 C CA . PHE A 1 102 ? -7.816 -2.686 -14.449 1.00 94.12 102 PHE A CA 1
ATOM 782 C C . PHE A 1 102 ? -7.191 -2.319 -15.808 1.00 94.12 102 PHE A C 1
ATOM 784 O O . PHE A 1 102 ? -7.840 -2.362 -16.860 1.00 94.12 102 PHE A O 1
ATOM 791 N N . ARG A 1 103 ? -5.901 -1.968 -15.790 1.00 93.94 103 ARG A N 1
ATOM 792 C CA . ARG A 1 103 ? -5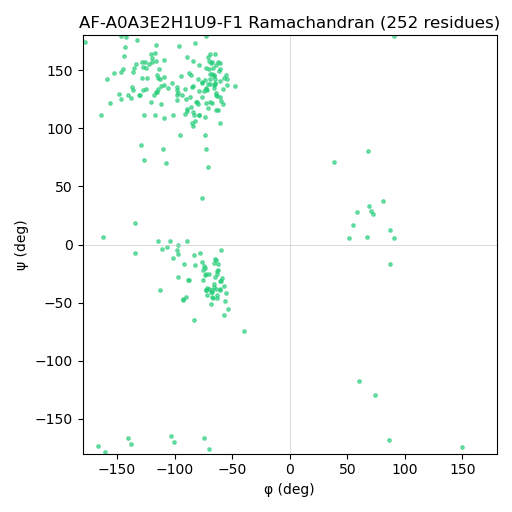.129 -1.578 -16.980 1.00 93.94 103 ARG A CA 1
ATOM 793 C C . ARG A 1 103 ? -4.787 -2.763 -17.875 1.00 93.94 103 ARG A C 1
ATOM 795 O O . ARG A 1 103 ? -4.392 -3.822 -17.390 1.00 93.94 103 ARG A O 1
ATOM 802 N N . GLN A 1 104 ? -4.833 -2.555 -19.190 1.00 93.69 104 GLN A N 1
ATOM 803 C CA . GLN A 1 104 ? -4.520 -3.608 -20.161 1.00 93.69 104 GLN A CA 1
ATOM 804 C C . GLN A 1 104 ? -3.030 -3.979 -20.143 1.00 93.69 104 GLN A C 1
ATOM 806 O O . GLN A 1 104 ? -2.165 -3.130 -19.903 1.00 93.69 104 GLN A O 1
ATOM 811 N N . LYS A 1 105 ? -2.714 -5.255 -20.402 1.00 91.62 105 LYS A N 1
ATOM 812 C CA . LYS A 1 105 ? -1.347 -5.801 -20.275 1.00 91.62 105 LYS A CA 1
ATOM 813 C C . LYS A 1 105 ? -0.352 -5.080 -21.184 1.00 91.62 105 LYS A C 1
ATOM 815 O O . LYS A 1 105 ? 0.807 -4.908 -20.817 1.00 91.62 105 LYS A O 1
ATOM 820 N N . GLU A 1 106 ? -0.812 -4.604 -22.331 1.00 92.19 106 GLU A N 1
ATOM 821 C CA . GLU A 1 106 ? -0.040 -3.886 -23.340 1.00 92.19 106 GLU A CA 1
ATOM 822 C C . GLU A 1 106 ? 0.452 -2.531 -22.813 1.00 92.19 106 GLU A C 1
ATOM 824 O O . GLU A 1 106 ? 1.583 -2.140 -23.104 1.00 92.19 106 GLU A O 1
ATOM 829 N N . GLU A 1 107 ? -0.352 -1.836 -21.999 1.00 88.31 107 GLU A N 1
ATOM 830 C CA . GLU A 1 107 ? 0.075 -0.609 -21.315 1.00 88.31 107 GLU A CA 1
ATOM 831 C C . GLU A 1 107 ? 1.134 -0.911 -20.247 1.00 88.31 107 GLU A C 1
ATOM 833 O O . GLU A 1 107 ? 2.116 -0.181 -20.107 1.00 88.31 107 GLU A O 1
ATOM 838 N N . GLN A 1 108 ? 0.939 -2.005 -19.501 1.00 90.81 108 GLN A N 1
ATOM 839 C CA . GLN A 1 108 ? 1.849 -2.421 -18.435 1.00 90.81 108 GLN A CA 1
ATOM 840 C C . GLN A 1 108 ? 3.233 -2.763 -19.007 1.00 90.81 108 GLN A C 1
ATOM 842 O O . GLN A 1 108 ? 4.245 -2.290 -18.491 1.00 90.81 108 GLN A O 1
ATOM 847 N N . GLN A 1 109 ? 3.305 -3.526 -20.111 1.00 87.50 109 GLN A N 1
ATOM 848 C CA . GLN A 1 109 ? 4.590 -3.879 -20.737 1.00 87.50 109 GLN A CA 1
ATOM 849 C C . GLN A 1 109 ? 5.329 -2.661 -21.315 1.00 87.50 109 GLN A C 1
ATOM 851 O O . GLN A 1 109 ? 6.556 -2.627 -21.256 1.00 87.50 109 GLN A O 1
ATOM 856 N N . GLN A 1 110 ? 4.620 -1.649 -21.834 1.00 87.06 110 GLN A N 1
ATOM 857 C CA . GLN A 1 110 ? 5.242 -0.410 -22.334 1.00 87.06 110 GLN A CA 1
ATOM 858 C C . GLN A 1 110 ? 5.935 0.399 -21.223 1.00 87.06 110 GLN A C 1
ATOM 860 O O . GLN A 1 110 ? 6.903 1.117 -21.480 1.00 87.06 110 GLN A O 1
ATOM 865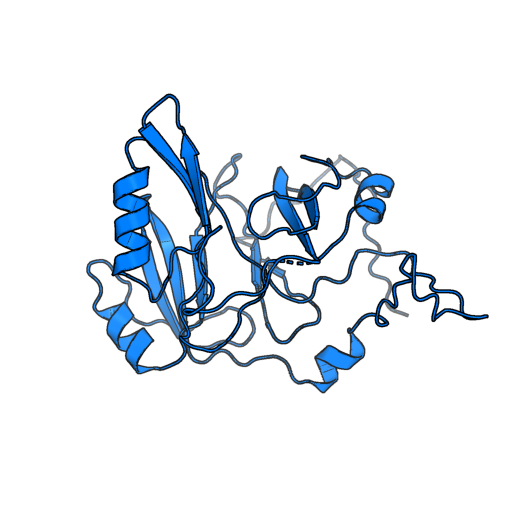 N N . GLU A 1 111 ? 5.461 0.280 -19.982 1.00 87.94 111 GLU A N 1
ATOM 866 C CA . GLU A 1 111 ? 6.004 0.997 -18.826 1.00 87.94 111 GLU A CA 1
ATOM 867 C C . GLU A 1 111 ? 6.924 0.141 -17.938 1.00 87.94 111 GLU A C 1
ATOM 869 O O . GLU A 1 111 ? 7.620 0.691 -17.075 1.00 87.94 111 GLU A O 1
ATOM 874 N N . LYS A 1 112 ? 6.957 -1.180 -18.142 1.00 87.31 112 LYS A N 1
ATOM 875 C CA . LYS A 1 112 ? 7.697 -2.137 -17.313 1.00 87.31 112 LYS A CA 1
ATOM 876 C C . LYS A 1 112 ? 9.219 -1.902 -17.373 1.00 87.31 112 LYS A C 1
ATOM 878 O O . LYS A 1 112 ? 9.788 -1.809 -18.462 1.00 87.31 112 LYS A O 1
ATOM 883 N N . PRO A 1 113 ? 9.924 -1.824 -16.227 1.00 85.06 113 PRO A N 1
ATOM 884 C CA . PRO A 1 113 ? 11.382 -1.754 -16.208 1.00 85.06 113 PRO A CA 1
ATOM 885 C C . PRO A 1 113 ? 12.025 -3.062 -16.698 1.00 85.06 113 PRO A C 1
ATOM 887 O O . PRO A 1 113 ? 11.450 -4.147 -16.599 1.00 85.06 113 PRO A O 1
ATOM 890 N N . LYS A 1 114 ? 13.271 -2.960 -17.175 1.00 83.50 114 LYS A N 1
ATOM 891 C CA . LYS A 1 114 ? 14.128 -4.115 -17.487 1.00 83.50 114 LYS A CA 1
ATOM 892 C C . LYS A 1 114 ? 14.289 -4.977 -16.224 1.00 83.50 114 LYS A C 1
ATOM 894 O O . LYS A 1 114 ? 14.561 -4.434 -15.155 1.00 83.50 114 LYS A O 1
ATOM 899 N N . ALA A 1 115 ? 14.140 -6.296 -16.352 1.00 83.00 115 ALA A N 1
ATOM 900 C CA . ALA A 1 115 ? 14.283 -7.219 -15.226 1.00 83.00 115 ALA A CA 1
ATOM 901 C C . ALA A 1 115 ? 15.691 -7.147 -14.605 1.00 83.00 115 ALA A C 1
ATOM 903 O O . ALA A 1 115 ? 16.690 -7.028 -15.319 1.00 83.00 115 ALA A O 1
ATOM 904 N N . VAL A 1 116 ? 15.759 -7.228 -13.275 1.00 82.88 116 VAL A N 1
ATOM 905 C CA . VAL A 1 116 ? 17.007 -7.174 -12.507 1.00 82.88 116 VAL A CA 1
ATOM 906 C C . VAL A 1 116 ? 17.531 -8.592 -12.316 1.00 82.88 116 VAL A C 1
ATOM 908 O O . VAL A 1 116 ? 16.934 -9.388 -11.602 1.00 82.88 116 VAL A O 1
ATOM 911 N N . ILE A 1 117 ? 18.660 -8.902 -12.949 1.00 83.81 117 ILE A N 1
ATOM 912 C CA . ILE A 1 117 ? 19.405 -10.139 -12.716 1.00 83.81 117 ILE A CA 1
ATOM 913 C C . ILE A 1 117 ? 20.420 -9.870 -11.601 1.00 83.81 117 ILE A C 1
ATOM 915 O O . ILE A 1 117 ? 21.231 -8.941 -11.695 1.00 83.81 117 ILE A O 1
ATOM 919 N N . PHE A 1 118 ? 20.387 -10.674 -10.546 1.00 82.62 118 PHE A N 1
ATOM 920 C CA . PHE A 1 118 ? 21.384 -10.641 -9.479 1.00 82.62 118 PHE A CA 1
ATOM 921 C C . PHE A 1 118 ? 22.557 -11.583 -9.795 1.00 82.62 118 PHE A C 1
ATOM 923 O O . PHE A 1 118 ? 22.454 -12.467 -10.642 1.00 82.62 118 PHE A O 1
ATOM 930 N N . ASN A 1 119 ? 23.687 -11.366 -9.124 1.00 83.12 119 ASN A N 1
ATOM 931 C CA . ASN A 1 119 ? 24.702 -12.401 -8.930 1.00 83.12 119 ASN A CA 1
ATOM 932 C C . ASN A 1 119 ? 24.711 -12.714 -7.428 1.00 83.12 119 ASN A C 1
ATOM 934 O O . ASN A 1 119 ? 24.611 -11.776 -6.634 1.00 83.12 119 ASN A O 1
ATOM 938 N N . SER A 1 120 ? 24.883 -13.977 -7.054 1.00 85.25 120 SER A N 1
ATOM 939 C CA . SER A 1 120 ? 25.206 -14.392 -5.687 1.00 85.25 120 SER A CA 1
ATOM 940 C C . SER A 1 120 ? 26.710 -14.690 -5.563 1.00 85.25 120 SER A C 1
ATOM 942 O O . SER A 1 120 ? 27.506 -14.382 -6.457 1.00 85.25 120 SER A O 1
ATOM 944 N N . TRP A 1 121 ? 27.117 -15.270 -4.434 1.00 85.81 121 TRP A N 1
ATOM 945 C CA . TRP A 1 121 ? 28.457 -15.835 -4.252 1.00 85.81 121 TRP A CA 1
ATOM 946 C C . TRP A 1 121 ? 28.648 -17.155 -5.029 1.00 85.81 121 TRP A C 1
ATOM 948 O O . TRP A 1 121 ? 29.772 -17.471 -5.409 1.00 85.81 121 TRP A O 1
ATOM 958 N N . GLU A 1 122 ? 27.563 -17.885 -5.314 1.00 90.25 122 GLU A N 1
ATOM 959 C CA . GLU A 1 122 ? 27.564 -19.162 -6.048 1.00 90.25 122 GLU A CA 1
ATOM 960 C C . GLU A 1 122 ? 27.347 -18.993 -7.560 1.00 90.25 122 GLU A C 1
ATOM 962 O O . GLU A 1 122 ? 28.114 -19.548 -8.346 1.00 90.25 122 GLU A O 1
ATOM 967 N N . ASP A 1 123 ? 26.358 -18.197 -7.992 1.00 89.06 123 ASP A N 1
ATOM 968 C CA . ASP A 1 123 ? 26.100 -17.943 -9.417 1.00 89.06 123 ASP A CA 1
ATOM 969 C C . ASP A 1 123 ? 26.355 -16.484 -9.811 1.00 89.06 123 ASP A C 1
ATOM 971 O O . ASP A 1 123 ? 25.922 -15.521 -9.177 1.00 89.06 123 ASP A O 1
ATOM 975 N N . ASN A 1 124 ? 27.056 -16.323 -10.929 1.00 88.94 124 ASN A N 1
ATOM 976 C CA . ASN A 1 12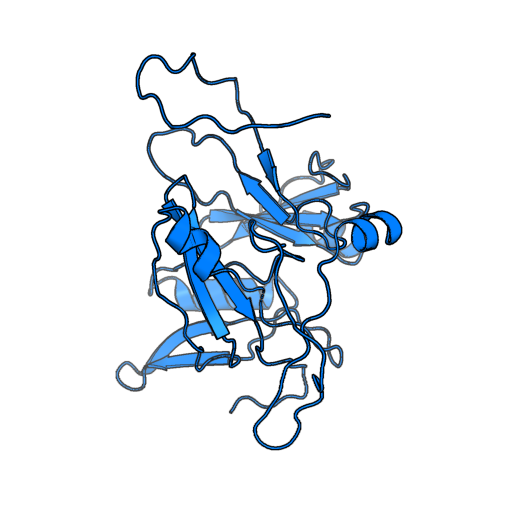4 ? 27.379 -15.045 -11.543 1.00 88.94 124 ASN A CA 1
ATOM 977 C C . ASN A 1 124 ? 26.921 -15.066 -13.014 1.00 88.94 124 ASN A C 1
ATOM 979 O O . ASN A 1 124 ? 27.760 -15.138 -13.919 1.00 88.94 124 ASN A O 1
ATOM 983 N N . PRO A 1 125 ? 25.602 -14.994 -13.288 1.00 89.12 125 PRO A N 1
ATOM 984 C CA . PRO A 1 125 ? 25.045 -15.210 -14.625 1.00 89.12 125 PRO A CA 1
ATOM 985 C C . PRO A 1 125 ? 25.297 -14.037 -15.586 1.00 89.12 125 PRO A C 1
ATOM 987 O O . PRO A 1 125 ? 25.260 -14.205 -16.807 1.00 89.12 125 PRO A O 1
ATOM 990 N N . ARG A 1 126 ? 25.616 -12.838 -15.075 1.00 86.44 126 ARG A N 1
ATOM 991 C CA . ARG A 1 126 ? 25.868 -11.613 -15.868 1.00 86.44 126 ARG A CA 1
ATOM 992 C C . ARG A 1 126 ? 27.242 -11.582 -16.569 1.00 86.44 126 ARG A C 1
ATOM 994 O O . ARG A 1 126 ? 27.895 -10.541 -16.649 1.00 86.44 126 ARG A O 1
ATOM 1001 N N . LYS A 1 127 ? 27.693 -12.715 -17.111 1.00 83.69 127 LYS A N 1
ATOM 1002 C CA . LYS A 1 127 ? 28.971 -12.853 -17.834 1.00 83.69 127 LYS A CA 1
ATOM 1003 C C . LYS A 1 127 ? 28.938 -11.991 -19.104 1.00 83.69 127 LYS A C 1
ATOM 1005 O O . LYS A 1 127 ? 28.093 -12.192 -19.972 1.00 83.69 127 LYS A O 1
ATOM 1010 N N . GLY A 1 128 ? 29.811 -10.982 -19.175 1.00 82.00 128 GLY A N 1
ATOM 1011 C CA . GLY A 1 128 ? 29.881 -10.025 -20.291 1.00 82.00 128 GLY A CA 1
ATOM 1012 C C . GLY A 1 128 ? 28.677 -9.078 -20.447 1.00 82.00 128 GLY A C 1
ATOM 1013 O O . GLY A 1 128 ? 28.617 -8.347 -21.432 1.00 82.00 128 GLY A O 1
ATOM 1014 N N . LYS A 1 129 ? 27.716 -9.068 -19.510 1.00 79.50 129 LYS A N 1
ATOM 1015 C CA . LYS A 1 129 ? 26.469 -8.286 -19.612 1.00 79.50 129 LYS A CA 1
ATOM 1016 C C . LYS A 1 129 ? 26.379 -7.243 -18.501 1.00 79.50 129 LYS A C 1
ATOM 1018 O O . LYS A 1 129 ? 26.176 -7.575 -17.336 1.00 79.50 129 LYS A O 1
ATOM 1023 N N . PHE A 1 130 ? 26.480 -5.964 -18.859 1.00 78.38 130 PHE A N 1
ATOM 1024 C CA . PHE A 1 130 ? 26.329 -4.872 -17.898 1.00 78.38 130 PHE A CA 1
ATOM 1025 C C . PHE A 1 130 ? 24.859 -4.589 -17.590 1.00 78.38 130 PHE A C 1
ATOM 1027 O O . PHE A 1 130 ? 24.097 -4.182 -18.463 1.00 78.38 130 PHE A O 1
ATOM 1034 N N . GLN A 1 131 ? 24.489 -4.708 -16.317 1.00 82.00 131 GLN A N 1
ATOM 1035 C CA . GLN A 1 131 ? 23.232 -4.171 -15.809 1.00 82.00 131 GLN A CA 1
ATOM 1036 C C . GLN A 1 131 ? 23.438 -2.701 -15.430 1.00 82.00 131 GLN A C 1
ATOM 1038 O O . GLN A 1 131 ? 24.289 -2.371 -14.595 1.00 82.00 131 GLN A O 1
ATOM 1043 N N . ARG A 1 132 ? 22.698 -1.814 -16.098 1.00 81.19 132 ARG A N 1
ATOM 1044 C CA . ARG A 1 132 ? 22.719 -0.360 -15.902 1.00 81.19 132 ARG A CA 1
ATOM 1045 C C . ARG A 1 132 ? 21.280 0.145 -15.905 1.00 81.19 132 ARG A C 1
ATOM 1047 O O . ARG A 1 132 ? 20.486 -0.275 -16.744 1.00 81.19 132 ARG A O 1
ATOM 1054 N N . PHE A 1 133 ? 20.965 1.017 -14.956 1.00 77.56 133 PHE A N 1
ATOM 1055 C CA . PHE A 1 133 ? 19.640 1.604 -14.798 1.00 77.56 133 PHE A CA 1
ATOM 1056 C C . PHE A 1 133 ? 19.561 2.948 -15.520 1.00 77.56 133 PHE A C 1
ATOM 1058 O O . PHE A 1 133 ? 20.537 3.699 -15.561 1.00 77.56 133 PHE A O 1
ATOM 1065 N N . ASP A 1 134 ? 18.393 3.246 -16.080 1.00 75.50 134 ASP A N 1
ATOM 1066 C CA . ASP A 1 134 ? 18.119 4.537 -16.702 1.00 75.50 134 ASP A CA 1
ATOM 1067 C C . ASP A 1 134 ? 17.961 5.600 -15.590 1.00 75.50 134 ASP A C 1
ATOM 1069 O O . ASP A 1 134 ? 17.301 5.356 -14.581 1.00 75.50 134 ASP A O 1
ATOM 1073 N N . SER A 1 135 ? 18.589 6.773 -15.732 1.00 73.88 135 SER A N 1
ATOM 1074 C CA . SER A 1 135 ? 18.623 7.795 -14.669 1.00 73.88 135 SER A CA 1
ATOM 1075 C C . SER A 1 135 ? 17.276 8.516 -14.510 1.00 73.88 135 SER A C 1
ATOM 1077 O O . SER A 1 135 ? 17.036 9.541 -15.151 1.00 73.88 135 SER A O 1
ATOM 1079 N N . GLY A 1 136 ? 16.432 8.040 -13.597 1.00 74.25 136 GLY A N 1
ATOM 1080 C CA . GLY A 1 136 ? 15.150 8.651 -13.240 1.00 74.25 136 GLY A CA 1
ATOM 1081 C C . GLY A 1 136 ? 14.569 8.067 -11.947 1.00 74.25 136 GLY A C 1
ATOM 1082 O O . GLY A 1 136 ? 15.249 7.279 -11.289 1.00 74.25 136 GLY A O 1
ATOM 1083 N N . PRO A 1 137 ? 13.330 8.443 -11.576 1.00 73.62 137 PRO A N 1
ATOM 1084 C CA . PRO A 1 137 ? 12.619 7.827 -10.460 1.00 73.62 137 PRO A CA 1
ATOM 1085 C C . PRO A 1 137 ? 12.520 6.309 -10.617 1.00 73.62 137 PRO A C 1
ATOM 1087 O O . PRO A 1 137 ? 12.335 5.814 -11.733 1.00 73.62 137 PRO A O 1
ATOM 1090 N N . SER A 1 138 ? 12.568 5.584 -9.497 1.00 78.00 138 SER A N 1
ATOM 1091 C CA . SER A 1 138 ? 12.172 4.176 -9.477 1.00 78.00 138 SER A CA 1
ATOM 1092 C C . SER A 1 138 ? 10.767 4.007 -10.040 1.00 78.00 138 SER A C 1
ATOM 1094 O O . SER A 1 138 ? 9.854 4.779 -9.736 1.00 78.00 138 SER A O 1
ATOM 1096 N N . ARG A 1 139 ? 10.585 2.975 -10.865 1.00 81.12 139 ARG A N 1
ATOM 1097 C CA . ARG A 1 139 ? 9.269 2.617 -11.390 1.00 81.12 139 ARG A CA 1
ATOM 1098 C C . ARG A 1 139 ? 8.540 1.789 -10.338 1.00 81.12 139 ARG A C 1
ATOM 1100 O O . ARG A 1 139 ? 8.878 0.629 -10.132 1.00 81.12 139 ARG A O 1
ATOM 1107 N N . ILE A 1 140 ? 7.551 2.390 -9.689 1.00 83.88 140 ILE A N 1
ATOM 1108 C CA . ILE A 1 140 ? 6.664 1.705 -8.743 1.00 83.88 140 ILE A CA 1
ATOM 1109 C C . ILE A 1 140 ? 5.729 0.785 -9.544 1.00 83.88 140 ILE A C 1
ATOM 1111 O O . ILE A 1 140 ? 5.183 1.208 -10.562 1.00 83.88 140 ILE A O 1
ATOM 1115 N N . HIS A 1 141 ? 5.560 -0.468 -9.121 1.00 84.50 141 HIS A N 1
ATOM 1116 C CA . HIS A 1 141 ? 4.672 -1.446 -9.761 1.00 84.50 141 HIS A CA 1
ATOM 1117 C C . HIS A 1 141 ? 3.212 -1.285 -9.304 1.00 84.50 141 HIS A C 1
ATOM 1119 O O . HIS A 1 141 ? 2.369 -0.895 -10.111 1.00 84.50 141 HIS A O 1
ATOM 1125 N N . LYS A 1 142 ? 2.959 -1.534 -8.014 1.00 82.56 142 LYS A N 1
ATOM 1126 C CA . LYS A 1 142 ? 1.666 -1.539 -7.307 1.00 82.56 142 LYS A CA 1
ATOM 1127 C C . LYS A 1 142 ? 1.832 -0.957 -5.894 1.00 82.56 142 LYS A C 1
ATOM 1129 O O . LYS A 1 142 ? 2.957 -0.641 -5.509 1.00 82.56 142 LYS A O 1
ATOM 1134 N N . LEU A 1 143 ? 0.763 -0.846 -5.107 1.00 82.44 143 LEU A N 1
ATOM 1135 C CA . LEU A 1 143 ? 0.888 -0.642 -3.656 1.00 82.44 143 LEU A CA 1
ATOM 1136 C C . LEU A 1 143 ? 1.180 -1.984 -2.960 1.00 82.44 143 LEU A C 1
ATOM 1138 O O . LEU A 1 143 ? 0.668 -3.019 -3.380 1.00 82.44 143 LEU A O 1
ATOM 1142 N N . GLY A 1 144 ? 2.022 -1.971 -1.921 1.00 73.94 144 GLY A N 1
ATOM 1143 C CA . GLY A 1 144 ? 2.314 -3.157 -1.101 1.00 73.94 144 GLY A CA 1
ATOM 1144 C C . GLY A 1 144 ? 1.408 -3.282 0.125 1.00 73.94 144 GLY A C 1
ATOM 1145 O O . GLY A 1 144 ? 0.857 -4.345 0.382 1.00 73.94 144 GLY A O 1
ATOM 1146 N N . HIS A 1 145 ? 1.251 -2.183 0.862 1.00 79.31 145 HIS A N 1
ATOM 1147 C CA . HIS A 1 145 ? 0.463 -2.070 2.091 1.00 79.31 145 HIS A CA 1
ATOM 1148 C C . HIS A 1 145 ? 0.116 -0.602 2.374 1.00 79.31 145 HIS A C 1
ATOM 1150 O O . HIS A 1 145 ? 0.547 0.303 1.655 1.00 79.31 145 HIS A O 1
ATOM 1156 N N . TYR A 1 146 ? -0.570 -0.360 3.485 1.00 77.69 146 TYR A N 1
ATOM 1157 C CA . TYR A 1 146 ? -0.417 0.864 4.262 1.00 77.69 146 TYR A CA 1
ATOM 1158 C C . TYR A 1 146 ? -0.350 0.481 5.747 1.00 77.69 146 TYR A C 1
ATOM 1160 O O . TYR A 1 146 ? -0.965 -0.501 6.158 1.00 77.69 146 TYR A O 1
ATOM 1168 N N . GLY A 1 147 ? 0.384 1.253 6.545 1.00 79.50 147 GLY A N 1
ATOM 1169 C CA . GLY A 1 147 ? 0.447 1.109 7.999 1.00 79.50 147 GLY A CA 1
ATOM 1170 C C . GLY A 1 147 ? 0.100 2.428 8.685 1.00 79.50 147 GLY A C 1
ATOM 1171 O O . GLY A 1 147 ? 0.304 3.503 8.118 1.00 79.50 147 GLY A O 1
ATOM 1172 N N . PHE A 1 148 ? -0.436 2.354 9.900 1.00 79.69 148 PHE A N 1
ATOM 1173 C CA . PHE A 1 148 ? -0.784 3.515 10.719 1.00 79.69 148 PHE A CA 1
ATOM 1174 C C . PHE A 1 148 ? -0.534 3.208 12.199 1.00 79.69 148 PHE A C 1
ATOM 1176 O O . PHE A 1 148 ? -0.598 2.059 12.628 1.00 79.69 148 PHE A O 1
ATOM 1183 N N . VAL A 1 149 ? -0.215 4.244 12.976 1.00 83.62 149 VAL A N 1
ATOM 1184 C CA . VAL A 1 149 ? 0.002 4.121 14.423 1.00 83.62 149 VAL A CA 1
ATOM 1185 C C . VAL A 1 149 ? -1.344 4.219 15.134 1.00 83.62 149 VAL A C 1
ATOM 1187 O O . VAL A 1 149 ? -2.149 5.095 14.819 1.00 83.62 149 VAL A O 1
ATOM 1190 N N . VAL A 1 150 ? -1.564 3.341 16.109 1.00 83.75 150 VAL A N 1
ATOM 1191 C CA . VAL A 1 150 ? -2.757 3.312 16.964 1.00 83.75 150 VAL A CA 1
ATOM 1192 C C . VAL A 1 150 ? -2.365 3.650 18.401 1.00 83.75 150 VAL A C 1
ATOM 1194 O O . VAL A 1 150 ? -1.239 3.366 18.813 1.00 83.75 150 VAL A O 1
ATOM 1197 N N . ASP A 1 151 ? -3.267 4.246 19.183 1.00 87.00 151 ASP A N 1
ATOM 1198 C CA . ASP A 1 151 ? -3.010 4.412 20.617 1.00 87.00 151 ASP A CA 1
ATOM 1199 C C . ASP A 1 151 ? -3.003 3.049 21.330 1.00 87.00 151 ASP A C 1
ATOM 1201 O O . ASP A 1 151 ? -3.763 2.141 20.977 1.00 87.00 151 ASP A O 1
ATOM 1205 N N . ARG A 1 152 ? -2.175 2.898 22.371 1.00 84.69 152 ARG A N 1
ATOM 1206 C CA . ARG A 1 152 ? -2.020 1.619 23.083 1.00 84.69 152 ARG A CA 1
ATOM 1207 C C . ARG A 1 152 ? -3.309 1.152 23.773 1.00 84.69 152 ARG A C 1
ATOM 1209 O O . ARG A 1 152 ? -3.489 -0.048 23.946 1.00 84.69 152 ARG A O 1
ATOM 1216 N N . SER A 1 153 ? -4.220 2.065 24.121 1.00 89.62 153 SER A N 1
ATOM 1217 C CA . SER A 1 153 ? -5.558 1.733 24.640 1.00 89.62 153 SER A CA 1
ATOM 1218 C C . SER A 1 153 ? -6.547 1.268 23.561 1.00 89.62 153 SER A C 1
ATOM 1220 O O . SER A 1 153 ? -7.576 0.679 23.887 1.00 89.62 153 SER A O 1
ATOM 1222 N N . GLN A 1 154 ? -6.234 1.497 22.280 1.00 89.00 154 GLN A N 1
ATOM 1223 C CA . GLN A 1 154 ? -7.068 1.139 21.128 1.00 89.00 154 GLN A CA 1
ATOM 1224 C C . GLN A 1 154 ? -6.477 0.004 20.275 1.00 89.00 154 GLN A C 1
ATOM 1226 O O . GLN A 1 154 ? -7.134 -0.435 19.333 1.00 89.00 154 GLN A O 1
ATOM 1231 N N . TYR A 1 155 ? -5.269 -0.486 20.580 1.00 88.38 155 TYR A N 1
ATOM 1232 C CA . TYR A 1 155 ? -4.596 -1.535 19.802 1.00 88.38 155 TYR A CA 1
ATOM 1233 C C . TYR A 1 155 ? -5.438 -2.813 19.696 1.00 88.38 155 TYR A C 1
ATOM 1235 O O . TYR A 1 155 ? -5.852 -3.194 18.604 1.00 88.38 155 TYR A O 1
ATOM 1243 N N . GLU A 1 156 ? -5.761 -3.432 20.834 1.00 89.50 156 GLU A N 1
ATOM 1244 C CA . GLU A 1 156 ? -6.452 -4.730 20.901 1.00 89.50 156 GLU A CA 1
ATOM 1245 C C . GLU A 1 156 ? -7.839 -4.681 20.234 1.00 89.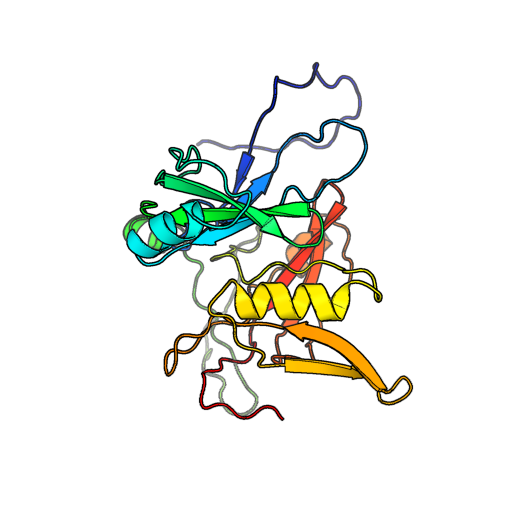50 156 GLU A C 1
ATOM 1247 O O . GLU A 1 156 ? -8.220 -5.595 19.504 1.00 89.50 156 GLU A O 1
ATOM 1252 N N . SER A 1 157 ? -8.576 -3.579 20.414 1.00 91.94 157 SER A N 1
ATOM 1253 C CA . SER A 1 157 ? -9.895 -3.371 19.804 1.00 91.94 157 SER A CA 1
ATOM 1254 C C . SER A 1 157 ? -9.826 -3.023 18.314 1.00 91.94 157 SER A C 1
ATOM 1256 O O . SER A 1 157 ? -10.722 -3.416 17.566 1.00 91.94 157 SER A O 1
ATOM 1258 N N . SER A 1 158 ? -8.762 -2.355 17.856 1.00 90.19 158 SER A N 1
ATOM 1259 C CA . SER A 1 158 ? -8.511 -2.133 16.426 1.00 90.19 158 SER A CA 1
ATOM 1260 C C . SER A 1 158 ? -8.170 -3.447 15.729 1.00 90.19 158 SER A C 1
ATOM 1262 O O . SER A 1 158 ? -8.828 -3.805 14.755 1.00 90.19 158 SER A O 1
ATOM 1264 N N . VAL A 1 159 ? -7.210 -4.210 16.263 1.00 88.88 159 VAL A N 1
ATOM 1265 C CA . VAL A 1 159 ? -6.804 -5.522 15.731 1.00 88.88 159 VAL A CA 1
ATOM 1266 C C . VAL A 1 159 ? -7.997 -6.473 15.655 1.00 88.88 159 VAL A C 1
ATOM 1268 O O . VAL A 1 159 ? -8.272 -7.027 14.591 1.00 88.88 159 VAL A O 1
ATOM 1271 N N . ALA A 1 160 ? -8.772 -6.586 16.739 1.00 91.25 160 ALA A N 1
ATOM 1272 C CA . ALA A 1 160 ? -9.986 -7.392 16.749 1.00 91.25 160 ALA A CA 1
ATOM 1273 C C . ALA A 1 160 ? -11.023 -6.912 15.719 1.00 91.25 160 ALA A C 1
ATOM 1275 O O . ALA A 1 160 ? -11.663 -7.744 15.081 1.00 91.25 160 ALA A O 1
ATOM 1276 N N . TRP A 1 161 ? -11.199 -5.603 15.509 1.00 92.19 161 TRP A N 1
ATOM 1277 C CA . TRP A 1 161 ? -12.138 -5.108 14.498 1.00 92.19 161 TRP A CA 1
ATOM 1278 C C . TRP A 1 161 ? -11.694 -5.447 13.072 1.00 92.19 161 TRP A C 1
ATOM 1280 O O . TRP A 1 161 ? -12.514 -5.940 12.300 1.00 92.19 161 TRP A O 1
ATOM 1290 N N . TYR A 1 162 ? -10.420 -5.240 12.723 1.00 88.38 162 TYR A N 1
ATOM 1291 C CA . TYR A 1 162 ? -9.912 -5.538 11.378 1.00 88.38 162 TYR A CA 1
ATOM 1292 C C . TYR A 1 162 ? -10.006 -7.043 11.060 1.00 88.38 162 TYR A C 1
ATOM 1294 O O . TYR A 1 162 ? -10.512 -7.395 9.995 1.00 88.38 162 TYR A O 1
ATOM 1302 N N . LEU A 1 163 ? -9.635 -7.922 12.002 1.00 87.31 163 LEU A N 1
ATOM 1303 C CA . LEU A 1 163 ? -9.723 -9.384 11.842 1.00 87.31 163 LEU A CA 1
ATOM 1304 C C . LEU A 1 163 ? -11.167 -9.933 11.826 1.00 87.31 163 LEU A C 1
ATOM 1306 O O . LEU A 1 163 ? -11.406 -10.987 11.249 1.00 87.31 163 LEU A O 1
ATOM 1310 N N . ASN A 1 164 ? -12.140 -9.245 12.443 1.00 89.06 164 ASN A N 1
ATOM 1311 C CA . ASN A 1 164 ? -13.557 -9.650 12.399 1.00 89.06 164 ASN A CA 1
ATOM 1312 C C . ASN A 1 164 ? -14.354 -9.002 11.247 1.00 89.06 164 ASN A C 1
ATOM 1314 O O . ASN A 1 164 ? -15.453 -9.462 10.940 1.00 89.06 164 ASN A O 1
ATOM 1318 N N . THR A 1 165 ? -13.847 -7.928 10.633 1.00 86.81 165 THR A N 1
ATOM 1319 C CA . THR A 1 165 ? -14.538 -7.196 9.549 1.00 86.81 165 THR A CA 1
ATOM 1320 C C . THR A 1 165 ? -14.068 -7.628 8.160 1.00 86.81 165 THR A C 1
ATOM 1322 O O . THR A 1 165 ? -14.836 -7.549 7.201 1.00 86.81 165 THR A O 1
ATOM 1325 N N . PHE A 1 166 ? -12.825 -8.101 8.041 1.00 84.00 166 PHE A N 1
ATOM 1326 C CA . PHE A 1 166 ? -12.206 -8.492 6.776 1.00 84.00 166 PHE A CA 1
ATOM 1327 C C . PHE A 1 166 ? -11.611 -9.897 6.854 1.00 84.00 166 PHE A C 1
ATOM 1329 O O . PHE A 1 166 ? -11.236 -10.362 7.926 1.00 84.00 166 PHE A O 1
ATOM 1336 N N . SER A 1 167 ? -11.445 -10.540 5.696 1.00 85.00 167 SER A N 1
ATOM 1337 C CA . SER A 1 167 ? -10.668 -11.776 5.536 1.00 85.00 167 SER A CA 1
ATOM 1338 C C . SER A 1 167 ? -9.166 -11.493 5.682 1.00 85.00 167 SER A C 1
ATOM 1340 O O . SER A 1 167 ? -8.408 -11.565 4.717 1.00 85.00 167 SER A O 1
ATOM 1342 N N . LEU A 1 168 ? -8.744 -11.107 6.885 1.00 81.69 168 LEU A N 1
ATOM 1343 C CA . LEU A 1 168 ? -7.357 -10.847 7.251 1.00 81.69 168 LEU A CA 1
ATOM 1344 C C . LEU A 1 168 ? -6.847 -11.949 8.178 1.00 81.69 168 LEU A C 1
ATOM 1346 O O . LEU A 1 168 ? -7.531 -12.351 9.116 1.00 81.69 168 LEU A O 1
ATOM 1350 N N . ALA A 1 169 ? -5.626 -12.400 7.922 1.00 76.56 169 ALA A N 1
ATOM 1351 C CA . ALA A 1 169 ? -4.874 -13.287 8.796 1.00 76.56 169 ALA A CA 1
ATOM 1352 C C . ALA A 1 169 ? -3.706 -12.530 9.447 1.00 76.56 169 ALA A C 1
ATOM 1354 O O . ALA A 1 169 ? -3.261 -11.488 8.959 1.00 76.56 169 ALA A O 1
ATOM 1355 N N . SER A 1 170 ? -3.222 -13.074 10.563 1.00 69.38 170 SER A N 1
ATOM 1356 C CA . SER A 1 170 ? -2.157 -12.512 11.398 1.00 69.38 170 SER A CA 1
ATOM 1357 C C . SER A 1 170 ? -0.877 -13.356 11.281 1.00 69.38 170 SER A C 1
ATOM 1359 O O . SER A 1 170 ? -0.659 -14.215 12.136 1.00 69.38 170 SER A O 1
ATOM 1361 N N . PRO A 1 171 ? -0.043 -13.164 10.240 1.00 66.00 171 PRO A N 1
ATOM 1362 C CA . PRO A 1 171 ? 1.220 -13.884 10.086 1.00 66.00 171 PRO A CA 1
ATOM 1363 C C . PRO A 1 171 ? 2.272 -13.527 11.142 1.00 66.00 171 PRO A C 1
ATOM 1365 O O . PRO A 1 171 ? 3.019 -14.408 11.551 1.00 66.00 171 PRO A O 1
ATOM 1368 N N . ASP A 1 172 ? 2.375 -12.251 11.534 1.00 74.00 172 ASP A N 1
ATOM 1369 C CA . ASP A 1 172 ? 3.594 -11.730 12.160 1.00 74.00 172 ASP A CA 1
ATOM 1370 C C . ASP A 1 172 ? 3.290 -10.618 13.184 1.00 74.00 172 ASP A C 1
ATOM 1372 O O . ASP A 1 172 ? 2.547 -9.671 12.897 1.00 74.00 172 ASP A O 1
ATOM 1376 N N . ILE A 1 173 ? 3.839 -10.754 14.398 1.00 82.38 173 ILE A N 1
ATOM 1377 C CA . ILE A 1 173 ? 3.541 -9.921 15.575 1.00 82.38 173 ILE A CA 1
ATOM 1378 C C . ILE A 1 173 ? 4.836 -9.586 16.325 1.00 82.38 173 ILE A C 1
ATOM 1380 O O . ILE A 1 173 ? 5.555 -10.466 16.798 1.00 82.38 173 ILE A O 1
ATOM 1384 N N . LEU A 1 174 ? 5.083 -8.294 16.547 1.00 79.75 174 LEU A N 1
ATOM 1385 C CA . LEU A 1 174 ? 6.148 -7.822 17.429 1.00 79.75 174 LEU A CA 1
ATOM 1386 C C . LEU A 1 174 ? 5.660 -7.795 18.884 1.00 79.75 174 LEU A C 1
ATOM 1388 O O . LEU A 1 174 ? 4.921 -6.890 19.279 1.00 79.75 174 LEU A O 1
ATOM 1392 N N . TYR A 1 175 ? 6.105 -8.761 19.683 1.00 84.62 175 TYR A N 1
ATOM 1393 C CA . TYR A 1 175 ? 5.732 -8.911 21.092 1.00 84.62 175 TYR A CA 1
ATOM 1394 C C . TYR A 1 175 ? 6.763 -8.296 22.057 1.00 84.62 175 TYR A C 1
ATOM 1396 O O . TYR A 1 175 ? 7.957 -8.594 21.993 1.00 84.62 175 TYR A O 1
ATOM 1404 N N . ASP A 1 176 ? 6.300 -7.475 23.004 1.00 83.75 176 ASP A N 1
ATOM 1405 C CA . ASP A 1 176 ? 7.110 -6.949 24.105 1.00 83.75 176 ASP A CA 1
ATOM 1406 C C . ASP A 1 176 ? 7.172 -7.953 25.266 1.00 83.75 176 ASP A C 1
ATOM 1408 O O . ASP A 1 176 ? 6.255 -8.041 26.088 1.00 83.75 176 ASP A O 1
ATOM 1412 N N . GLN A 1 177 ? 8.295 -8.665 25.382 1.00 88.06 177 GLN A N 1
ATOM 1413 C CA . GLN A 1 177 ? 8.545 -9.587 26.496 1.00 88.06 177 GLN A CA 1
ATOM 1414 C C . GLN A 1 177 ? 8.606 -8.899 27.873 1.00 88.06 177 GLN A C 1
ATOM 1416 O O . GLN A 1 177 ? 8.389 -9.567 28.883 1.00 88.06 177 GLN A O 1
ATOM 1421 N N . ALA A 1 178 ? 8.890 -7.593 27.945 1.00 85.94 178 ALA A N 1
ATOM 1422 C CA . ALA A 1 178 ? 9.009 -6.857 29.204 1.00 85.94 178 ALA A CA 1
ATOM 1423 C C . ALA A 1 178 ? 7.667 -6.303 29.712 1.00 85.94 178 ALA A C 1
ATOM 1425 O O . ALA A 1 178 ? 7.484 -6.198 30.926 1.00 85.94 178 ALA A O 1
ATOM 1426 N N . THR A 1 179 ? 6.720 -5.968 28.822 1.00 87.19 179 THR A N 1
ATOM 1427 C CA . THR A 1 179 ? 5.354 -5.549 29.219 1.00 87.19 179 THR A CA 1
ATOM 1428 C C . THR A 1 179 ? 4.256 -6.582 28.953 1.00 87.19 179 THR A C 1
ATOM 1430 O O . THR A 1 179 ? 3.111 -6.356 29.344 1.00 87.19 179 THR A O 1
ATOM 1433 N N . GLY A 1 180 ? 4.594 -7.729 28.356 1.00 87.31 180 GLY A N 1
ATOM 1434 C CA . GLY A 1 180 ? 3.682 -8.856 28.144 1.00 87.31 180 GLY A CA 1
ATOM 1435 C C . GLY A 1 180 ? 2.583 -8.575 27.118 1.00 87.31 180 GLY A C 1
ATOM 1436 O O . GLY A 1 180 ? 1.449 -9.017 27.302 1.00 87.31 180 GLY A O 1
ATOM 1437 N N . LYS A 1 181 ? 2.882 -7.764 26.097 1.00 84.19 181 LYS A N 1
ATOM 1438 C CA . LYS A 1 181 ? 1.902 -7.231 25.139 1.00 84.19 181 LYS A CA 1
ATOM 1439 C C . LYS A 1 181 ? 2.491 -7.060 23.748 1.00 84.19 181 LYS A C 1
ATOM 1441 O O . LYS A 1 181 ? 3.640 -6.654 23.601 1.00 84.19 181 LYS A O 1
ATOM 1446 N N . ASP A 1 182 ? 1.651 -7.233 22.742 1.00 85.56 182 ASP A N 1
ATOM 1447 C CA . ASP A 1 182 ? 1.963 -6.866 21.366 1.00 85.56 182 ASP A CA 1
ATOM 1448 C C . ASP A 1 182 ? 2.231 -5.352 21.236 1.00 85.56 182 ASP A C 1
ATOM 1450 O O . ASP A 1 182 ? 1.677 -4.520 21.968 1.00 85.56 182 ASP A O 1
ATOM 1454 N N . ILE A 1 183 ? 3.099 -5.000 20.288 1.00 82.06 183 ILE A N 1
ATOM 1455 C CA . ILE A 1 183 ? 3.448 -3.624 19.907 1.00 82.06 183 ILE A CA 1
ATOM 1456 C C . ILE A 1 183 ? 2.956 -3.322 18.486 1.00 82.06 183 ILE A C 1
ATOM 1458 O O . ILE A 1 183 ? 2.518 -2.209 18.195 1.00 82.06 183 ILE A O 1
ATOM 1462 N N . MET A 1 184 ? 3.081 -4.301 17.590 1.00 81.81 184 MET A N 1
ATOM 1463 C CA . MET A 1 184 ? 2.839 -4.174 16.157 1.00 81.81 184 MET A CA 1
ATOM 1464 C C . MET A 1 184 ? 2.417 -5.529 15.592 1.00 81.81 184 MET A C 1
ATOM 1466 O O . MET A 1 184 ? 2.891 -6.565 16.049 1.00 81.81 184 MET A O 1
ATOM 1470 N N . ILE A 1 185 ? 1.568 -5.499 14.572 1.00 80.56 185 ILE A N 1
ATOM 1471 C CA . ILE A 1 185 ? 1.089 -6.660 13.827 1.00 80.56 185 ILE A CA 1
ATOM 1472 C C . ILE A 1 185 ? 1.123 -6.317 12.339 1.00 80.56 185 ILE A C 1
ATOM 1474 O O . ILE A 1 185 ? 0.655 -5.248 11.939 1.00 80.56 185 ILE A O 1
ATOM 1478 N N . PHE A 1 186 ? 1.658 -7.220 11.523 1.00 76.69 186 PHE A N 1
ATOM 1479 C CA . PHE A 1 186 ? 1.444 -7.202 10.080 1.00 76.69 186 PHE A CA 1
ATOM 1480 C C . PHE A 1 186 ? 0.330 -8.197 9.754 1.00 76.69 186 PHE A C 1
ATOM 1482 O O . PHE A 1 186 ? 0.327 -9.320 10.251 1.00 76.69 186 PHE A O 1
ATOM 1489 N N . MET A 1 187 ? -0.633 -7.776 8.932 1.00 78.50 187 MET A N 1
ATOM 1490 C CA . MET A 1 187 ? -1.744 -8.612 8.470 1.00 78.50 187 MET A CA 1
ATOM 1491 C C . MET A 1 187 ? -1.641 -8.832 6.962 1.00 78.50 187 MET A C 1
ATOM 1493 O O . MET A 1 187 ? -1.302 -7.902 6.229 1.00 78.50 187 MET A O 1
ATOM 1497 N N . HIS A 1 188 ? -1.996 -10.028 6.491 1.00 73.69 188 HIS A N 1
ATOM 1498 C CA . HIS A 1 188 ? -2.189 -10.305 5.063 1.00 73.69 188 HIS A CA 1
ATOM 1499 C C . HIS A 1 188 ? -3.646 -10.681 4.774 1.00 73.69 188 HIS A C 1
ATOM 1501 O O . HIS A 1 188 ? -4.381 -11.098 5.670 1.00 73.69 188 HIS A O 1
ATOM 1507 N N . ILE A 1 189 ? -4.080 -10.528 3.520 1.00 75.69 189 ILE A N 1
ATOM 1508 C CA . ILE A 1 189 ? -5.406 -10.986 3.082 1.00 75.69 189 ILE A CA 1
ATOM 1509 C C . ILE A 1 189 ? -5.381 -12.511 3.039 1.00 75.69 189 ILE A C 1
ATOM 1511 O O . ILE A 1 189 ? -4.622 -13.081 2.259 1.00 75.69 189 ILE A O 1
ATOM 1515 N N . ASN A 1 190 ? -6.208 -13.153 3.862 1.00 77.25 190 ASN A N 1
ATOM 1516 C CA . ASN A 1 190 ? -6.388 -14.596 3.827 1.00 77.25 190 ASN A CA 1
ATOM 1517 C C . ASN A 1 190 ? -6.926 -15.002 2.446 1.00 77.25 190 ASN A C 1
ATOM 1519 O O . ASN A 1 190 ? -7.938 -14.470 1.977 1.00 77.25 190 ASN A O 1
ATOM 1523 N N . LYS A 1 191 ? -6.234 -15.945 1.808 1.00 74.44 191 LYS A N 1
ATOM 1524 C CA . LYS A 1 191 ? -6.639 -16.568 0.544 1.00 74.44 191 LYS A CA 1
ATOM 1525 C C . LYS A 1 191 ? -6.489 -18.097 0.584 1.00 74.44 191 LYS A C 1
ATOM 1527 O O . LYS A 1 191 ? -6.419 -18.731 -0.470 1.00 74.44 191 LYS A O 1
ATOM 1532 N N . GLY A 1 192 ? -6.396 -18.691 1.776 1.00 80.62 192 GLY A N 1
ATOM 1533 C CA . GLY A 1 192 ? -6.016 -20.093 1.933 1.00 80.62 192 GLY A CA 1
ATOM 1534 C C . GLY A 1 192 ? -4.622 -20.360 1.359 1.00 80.62 192 GLY A C 1
ATOM 1535 O O . GLY A 1 192 ? -3.625 -19.786 1.797 1.00 80.62 192 GLY A O 1
ATOM 1536 N N . ASP A 1 193 ? -4.568 -21.221 0.346 1.00 80.25 193 ASP A N 1
ATOM 1537 C CA . ASP A 1 193 ? -3.325 -21.717 -0.251 1.00 80.25 193 ASP A CA 1
ATOM 1538 C C . ASP A 1 193 ? -2.598 -20.675 -1.128 1.00 80.25 193 ASP A C 1
ATOM 1540 O O . ASP A 1 193 ? -1.400 -20.830 -1.390 1.00 80.25 193 ASP A O 1
ATOM 1544 N N . GLU A 1 194 ? -3.290 -19.627 -1.605 1.00 70.81 194 GLU A N 1
ATOM 1545 C CA . GLU A 1 194 ? -2.705 -18.606 -2.487 1.00 70.81 194 GLU A CA 1
ATOM 1546 C C . GLU A 1 194 ? -1.745 -17.657 -1.751 1.00 70.81 194 GLU A C 1
ATOM 1548 O O . GLU A 1 194 ? -2.125 -16.893 -0.866 1.00 70.81 194 GLU A O 1
ATOM 1553 N N . PHE A 1 195 ? -0.506 -17.623 -2.233 1.00 66.56 195 PHE A N 1
ATOM 1554 C CA . PHE A 1 195 ? 0.560 -16.737 -1.773 1.00 66.56 195 PHE A CA 1
ATOM 1555 C C . PHE A 1 195 ? 0.314 -15.234 -2.043 1.00 66.56 195 PHE A C 1
ATOM 1557 O O . PHE A 1 195 ? -0.188 -14.854 -3.106 1.00 66.56 195 PHE A O 1
ATOM 1564 N N . THR A 1 196 ? 0.763 -14.359 -1.127 1.00 60.09 196 THR A N 1
ATOM 1565 C CA . THR A 1 196 ? 0.683 -12.883 -1.266 1.00 60.09 196 THR A CA 1
ATOM 1566 C C . THR A 1 196 ? 2.017 -12.154 -1.038 1.00 60.09 196 THR A C 1
ATOM 1568 O O . THR A 1 196 ? 2.776 -12.528 -0.151 1.00 60.09 196 THR A O 1
ATOM 1571 N N . ASP A 1 197 ? 2.277 -11.083 -1.807 1.00 58.06 197 ASP A N 1
ATOM 1572 C CA . ASP A 1 197 ? 3.539 -10.310 -1.791 1.00 58.06 197 ASP A CA 1
ATOM 1573 C C . ASP A 1 197 ? 3.707 -9.353 -0.591 1.00 58.06 197 ASP A C 1
ATOM 1575 O O . ASP A 1 197 ? 2.825 -8.539 -0.303 1.00 58.06 197 ASP A O 1
ATOM 1579 N N . HIS A 1 198 ? 4.924 -9.292 -0.040 1.00 51.97 198 HIS A N 1
ATOM 1580 C CA . HIS A 1 198 ? 5.314 -8.391 1.053 1.00 51.97 198 HIS A CA 1
ATOM 1581 C C . HIS A 1 198 ? 6.240 -7.229 0.588 1.00 51.97 198 HIS A C 1
ATOM 1583 O O . HIS A 1 198 ? 7.414 -7.192 0.940 1.00 51.97 198 HIS A O 1
ATOM 1589 N N . HIS A 1 199 ? 5.680 -6.263 -0.178 1.00 52.12 199 HIS A N 1
ATOM 1590 C CA . HIS A 1 199 ? 6.180 -4.829 -0.469 1.00 52.12 199 HIS A CA 1
ATOM 1591 C C . HIS A 1 199 ? 7.986 -3.890 -2.721 1.00 52.12 199 HIS A C 1
ATOM 1593 O O . HIS A 1 199 ? 8.493 -4.562 -3.668 1.00 52.12 199 HIS A O 1
ATOM 1599 N N . LEU A 1 200 ? 8.448 -2.594 -3.027 1.00 41.47 200 LEU A N 1
ATOM 1600 C CA . LEU A 1 200 ? 9.139 -2.042 -4.242 1.00 41.47 200 LEU A CA 1
ATOM 1601 C C . LEU A 1 200 ? 10.182 -0.906 -3.965 1.00 41.47 200 LEU A C 1
ATOM 1603 O O . LEU A 1 200 ? 9.821 0.104 -3.371 1.00 41.47 200 LEU A O 1
ATOM 1607 N N . LEU A 1 201 ? 11.445 -1.040 -4.425 1.00 42.41 201 LEU A N 1
ATOM 1608 C CA . LEU A 1 201 ? 12.644 -0.244 -4.023 1.00 42.41 201 LEU A CA 1
ATOM 1609 C C . LEU A 1 201 ? 12.798 1.170 -4.643 1.00 42.41 201 LEU A C 1
ATOM 1611 O O . LEU A 1 201 ? 12.454 1.369 -5.813 1.00 42.41 201 LEU A O 1
ATOM 1615 N N . GLY A 1 202 ? 13.512 2.105 -3.973 1.00 44.19 202 GLY A N 1
ATOM 1616 C CA . GLY A 1 202 ? 13.880 3.390 -4.616 1.00 44.19 202 GLY A CA 1
ATOM 1617 C C . GLY A 1 202 ? 14.992 4.324 -4.087 1.00 44.19 202 GLY A C 1
ATOM 1618 O O . GLY A 1 202 ? 15.161 5.395 -4.675 1.00 44.19 202 GLY A O 1
ATOM 1619 N N . HIS A 1 203 ? 15.782 3.946 -3.078 1.00 55.66 203 HIS A N 1
ATOM 1620 C CA . HIS A 1 203 ? 16.717 4.815 -2.329 1.00 55.66 203 HIS A CA 1
ATOM 1621 C C . HIS A 1 203 ? 17.529 5.865 -3.128 1.00 55.66 203 HIS A C 1
ATOM 1623 O O . HIS A 1 203 ? 17.240 7.063 -3.074 1.00 55.66 203 HIS A O 1
ATOM 1629 N N . TYR A 1 204 ? 18.561 5.447 -3.876 1.00 42.88 204 TYR A N 1
ATOM 1630 C CA . TYR A 1 204 ? 19.624 6.349 -4.367 1.00 42.88 204 TYR A CA 1
ATOM 1631 C C . TYR A 1 204 ? 19.163 7.468 -5.318 1.00 42.88 204 TYR A C 1
ATOM 1633 O O . TYR A 1 204 ? 19.857 8.476 -5.479 1.00 42.88 204 TYR A O 1
ATOM 1641 N N . TYR A 1 205 ? 18.008 7.323 -5.976 1.00 54.38 205 TYR A N 1
ATOM 1642 C CA . TYR A 1 205 ? 17.462 8.411 -6.791 1.00 54.38 205 TYR A CA 1
ATOM 1643 C C . TYR A 1 205 ? 16.915 9.551 -5.922 1.00 54.38 205 TYR A C 1
ATOM 1645 O O . TYR A 1 205 ? 17.083 10.723 -6.272 1.00 54.38 205 TYR A O 1
ATOM 1653 N N . LEU A 1 206 ? 16.262 9.218 -4.805 1.00 62.72 206 LEU A N 1
ATOM 1654 C CA . LEU A 1 206 ? 15.652 10.210 -3.927 1.00 62.72 206 LEU A CA 1
ATOM 1655 C C . LEU A 1 206 ? 16.714 10.989 -3.139 1.00 62.72 206 LEU A C 1
ATOM 1657 O O . LEU A 1 206 ? 16.636 12.218 -3.079 1.00 62.72 206 LEU A O 1
ATOM 1661 N N . GLU A 1 207 ? 17.770 10.317 -2.676 1.00 60.75 207 GLU A N 1
ATOM 1662 C CA . GLU A 1 207 ? 18.935 10.958 -2.047 1.00 60.75 207 GLU A CA 1
ATOM 1663 C C . GLU A 1 207 ? 19.527 12.050 -2.956 1.00 60.75 207 GLU A C 1
ATOM 1665 O O . GLU A 1 207 ? 19.570 13.230 -2.603 1.00 60.75 207 GLU A O 1
ATOM 1670 N N . LYS A 1 208 ? 19.876 11.687 -4.199 1.00 71.06 208 LYS A N 1
ATOM 1671 C CA . LYS A 1 208 ? 20.460 12.603 -5.195 1.00 71.06 208 LYS A CA 1
ATOM 1672 C C . LYS A 1 208 ? 19.534 13.764 -5.593 1.00 71.06 208 LYS A C 1
ATOM 1674 O O . LYS A 1 208 ? 19.987 14.742 -6.192 1.00 71.06 208 LYS A O 1
ATOM 1679 N N . LYS A 1 209 ? 18.235 13.665 -5.305 1.00 75.00 209 LYS A N 1
ATOM 1680 C CA . LYS A 1 209 ? 17.241 14.718 -5.556 1.00 75.00 209 LYS A CA 1
ATOM 1681 C C . LYS A 1 209 ? 16.938 15.585 -4.331 1.00 75.00 209 LYS A C 1
ATOM 1683 O O . LYS A 1 209 ? 16.168 16.531 -4.476 1.00 75.00 209 LYS A O 1
ATOM 1688 N N . GLY A 1 210 ? 17.565 15.322 -3.183 1.00 76.88 210 GLY A N 1
ATOM 1689 C CA . GLY A 1 210 ? 17.383 16.111 -1.964 1.00 76.88 210 GLY A CA 1
ATOM 1690 C C . GLY A 1 210 ? 16.030 15.894 -1.286 1.00 76.88 210 GLY A C 1
ATOM 1691 O O . GLY A 1 210 ? 15.544 16.795 -0.605 1.00 76.88 210 GLY A O 1
ATOM 1692 N N . TRP A 1 211 ? 15.406 14.728 -1.485 1.00 79.50 211 TRP A N 1
ATOM 1693 C CA . TRP A 1 211 ? 14.288 14.306 -0.639 1.00 79.50 211 TRP A CA 1
ATOM 1694 C C . TRP A 1 211 ? 14.804 13.961 0.762 1.00 79.50 211 TRP A C 1
ATOM 1696 O O . TRP A 1 211 ? 15.982 13.653 0.942 1.00 79.50 211 TRP A O 1
ATOM 1706 N N . THR A 1 212 ? 13.928 13.993 1.762 1.00 78.81 212 THR A N 1
ATOM 1707 C CA . THR A 1 212 ? 14.305 13.634 3.133 1.00 78.81 212 THR A CA 1
ATOM 1708 C C . THR A 1 212 ? 14.111 12.136 3.338 1.00 78.81 212 THR A C 1
ATOM 1710 O O . THR A 1 212 ? 12.981 11.651 3.292 1.00 78.81 212 THR A O 1
ATOM 1713 N N . ASN A 1 213 ? 15.199 11.401 3.567 1.00 74.38 213 ASN A N 1
ATOM 1714 C CA . ASN A 1 213 ? 15.133 10.018 4.037 1.00 74.38 213 ASN A CA 1
ATOM 1715 C C . ASN A 1 213 ? 14.663 10.004 5.504 1.00 74.38 213 ASN A C 1
ATOM 1717 O O . ASN A 1 213 ? 15.091 10.845 6.295 1.00 74.38 213 ASN A O 1
ATOM 1721 N N . CYS A 1 214 ? 13.772 9.078 5.857 1.00 76.62 214 CYS A N 1
ATOM 1722 C CA . CYS A 1 214 ? 13.321 8.865 7.237 1.00 76.62 214 CYS A CA 1
ATOM 1723 C C . CYS A 1 214 ? 14.205 7.841 7.950 1.00 76.62 214 CYS A C 1
ATOM 1725 O O . CYS A 1 214 ? 14.565 8.015 9.110 1.00 76.62 214 CYS A O 1
ATOM 1727 N N . TRP A 1 215 ? 14.490 6.750 7.241 1.00 66.31 215 TRP A N 1
ATOM 1728 C CA . TRP A 1 215 ? 15.206 5.572 7.705 1.00 66.31 215 TRP A CA 1
ATOM 1729 C C . TRP A 1 215 ? 15.795 4.922 6.444 1.00 66.31 215 TRP A C 1
ATOM 1731 O O . TRP A 1 215 ? 15.073 4.681 5.471 1.00 66.31 215 TRP A O 1
ATOM 1741 N N . GLY A 1 216 ? 17.121 4.762 6.412 1.00 67.94 216 GLY A N 1
ATOM 1742 C CA . GLY A 1 216 ? 17.864 4.343 5.217 1.00 67.94 216 GLY A CA 1
ATOM 1743 C C . GLY A 1 216 ? 17.621 2.886 4.824 1.00 67.94 216 GLY A C 1
ATOM 1744 O O . GLY A 1 216 ? 16.830 2.196 5.462 1.00 67.94 216 GLY A O 1
ATOM 1745 N N . VAL A 1 217 ? 18.331 2.412 3.792 1.00 73.75 217 VAL A N 1
ATOM 1746 C CA . VAL A 1 217 ? 18.196 1.019 3.339 1.00 73.75 217 VAL A CA 1
ATOM 1747 C C . VAL A 1 217 ? 18.523 0.051 4.475 1.00 73.75 217 VAL A C 1
ATOM 1749 O O . VAL A 1 217 ? 19.639 0.059 4.997 1.00 73.75 217 VAL A O 1
ATOM 1752 N N . GLY A 1 218 ? 17.561 -0.797 4.821 1.00 74.81 218 GLY A N 1
ATOM 1753 C CA . GLY A 1 218 ? 17.702 -1.856 5.814 1.00 74.81 218 GLY A CA 1
ATOM 1754 C C . GLY A 1 218 ? 17.038 -3.148 5.350 1.00 74.81 218 GLY A C 1
ATOM 1755 O O . GLY A 1 218 ? 16.599 -3.256 4.207 1.00 74.81 218 GLY A O 1
ATOM 1756 N N . ARG A 1 219 ? 16.961 -4.134 6.243 1.00 77.19 219 ARG A N 1
ATOM 1757 C CA . ARG A 1 219 ? 16.125 -5.331 6.091 1.00 77.19 219 ARG A CA 1
ATOM 1758 C C . ARG A 1 219 ? 15.327 -5.486 7.379 1.00 77.19 219 ARG A C 1
ATOM 1760 O O . ARG A 1 219 ? 15.915 -5.391 8.458 1.00 77.19 219 ARG A O 1
ATOM 1767 N N . HIS A 1 220 ? 14.011 -5.635 7.280 1.00 75.75 220 HIS A N 1
ATOM 1768 C CA . HIS A 1 220 ? 13.167 -5.892 8.444 1.00 75.75 220 HIS A CA 1
ATOM 1769 C C . HIS A 1 220 ? 13.434 -7.307 8.951 1.00 75.75 220 HIS A C 1
ATOM 1771 O O . HIS A 1 220 ? 13.793 -8.193 8.176 1.00 75.75 220 HIS A O 1
ATOM 1777 N N . LEU A 1 221 ? 13.245 -7.517 10.253 1.00 75.38 221 LEU A N 1
ATOM 1778 C CA . LEU A 1 221 ? 13.139 -8.870 10.800 1.00 75.38 221 LEU A CA 1
ATOM 1779 C C . LEU A 1 221 ? 11.801 -9.499 10.382 1.00 75.38 221 LEU A C 1
ATOM 1781 O O . LEU A 1 221 ? 11.770 -10.644 9.948 1.00 75.38 221 LEU A O 1
ATOM 1785 N N . LEU A 1 222 ? 10.726 -8.711 10.476 1.00 69.19 222 LEU A N 1
ATOM 1786 C CA . LEU A 1 222 ? 9.360 -9.115 10.150 1.00 69.19 222 LEU A CA 1
ATOM 1787 C C . LEU A 1 222 ? 9.177 -9.159 8.628 1.00 69.19 222 LEU A C 1
ATOM 1789 O O . LEU A 1 222 ? 9.521 -8.196 7.932 1.00 69.19 222 LEU A O 1
ATOM 1793 N N . GLY A 1 223 ? 8.696 -10.291 8.115 1.00 68.56 223 GLY A N 1
ATOM 1794 C CA . GLY A 1 223 ? 8.556 -10.560 6.679 1.00 68.56 223 GLY A CA 1
ATOM 1795 C C . GLY A 1 223 ? 9.828 -10.392 5.828 1.00 68.56 223 GLY A C 1
ATOM 1796 O O . GLY A 1 223 ? 9.706 -10.220 4.616 1.00 68.56 223 GLY A O 1
ATOM 1797 N N . SER A 1 224 ? 11.026 -10.355 6.433 1.00 75.19 224 SER A N 1
ATOM 1798 C CA . SER A 1 224 ? 12.362 -10.315 5.796 1.00 75.19 224 SER A CA 1
ATOM 1799 C C . SER A 1 224 ? 12.609 -9.236 4.718 1.00 75.19 224 SER A C 1
ATOM 1801 O O . SER A 1 224 ? 13.667 -9.211 4.097 1.00 75.19 224 SER A O 1
ATOM 1803 N N . GLN A 1 225 ? 11.688 -8.308 4.465 1.00 73.62 225 GLN A N 1
ATOM 1804 C CA . GLN A 1 225 ? 11.792 -7.346 3.360 1.00 73.62 225 GLN A CA 1
ATOM 1805 C C . GLN A 1 225 ? 12.963 -6.361 3.517 1.00 73.62 225 GLN A C 1
ATOM 1807 O O . GLN A 1 225 ? 13.153 -5.744 4.568 1.00 73.62 225 GLN A O 1
ATOM 1812 N N . ILE A 1 226 ? 13.714 -6.143 2.431 1.00 74.44 226 ILE A N 1
ATOM 1813 C CA . ILE A 1 226 ? 14.627 -5.000 2.283 1.00 74.44 226 ILE A CA 1
ATOM 1814 C C . ILE A 1 226 ? 13.773 -3.735 2.199 1.00 74.44 226 ILE A C 1
ATOM 1816 O O . ILE A 1 226 ? 12.974 -3.627 1.274 1.00 74.44 226 ILE A O 1
ATOM 1820 N N . PHE A 1 227 ? 13.963 -2.774 3.102 1.00 78.12 227 PHE A N 1
ATOM 1821 C CA . PHE A 1 227 ? 13.160 -1.549 3.193 1.00 78.12 227 PHE A CA 1
ATOM 1822 C C . PHE A 1 227 ? 13.973 -0.277 2.954 1.00 78.12 227 PHE A C 1
ATOM 1824 O O . PHE A 1 227 ? 15.202 -0.288 3.020 1.00 78.12 227 PHE A O 1
ATOM 1831 N N . ASP A 1 228 ? 13.276 0.832 2.707 1.00 78.50 228 ASP A N 1
ATOM 1832 C CA . ASP A 1 228 ? 13.834 2.164 2.481 1.00 78.50 228 ASP A CA 1
ATOM 1833 C C . ASP A 1 228 ? 12.742 3.253 2.632 1.00 78.50 228 ASP A C 1
ATOM 1835 O O . ASP A 1 228 ? 11.836 3.346 1.805 1.00 78.50 228 ASP A O 1
ATOM 1839 N N . TYR A 1 229 ? 12.799 4.093 3.674 1.00 79.44 229 TYR A N 1
ATOM 1840 C CA . TYR A 1 229 ? 11.716 5.034 4.012 1.00 79.44 229 TYR A CA 1
ATOM 1841 C C . TYR A 1 229 ? 12.026 6.497 3.661 1.00 79.44 229 TYR A C 1
ATOM 1843 O O . TYR A 1 229 ? 13.072 7.032 4.035 1.00 79.44 229 TYR A O 1
ATOM 1851 N N . TRP A 1 230 ? 11.064 7.200 3.053 1.00 79.75 230 TRP A N 1
ATOM 1852 C CA . TRP A 1 230 ? 11.201 8.603 2.624 1.00 79.75 230 TRP A CA 1
ATOM 1853 C C . TRP A 1 230 ? 10.020 9.486 3.012 1.00 79.75 230 TRP A C 1
ATOM 1855 O O . TRP A 1 230 ? 8.889 9.022 3.125 1.00 79.75 230 TRP A O 1
ATOM 1865 N N . LEU A 1 231 ? 10.266 10.792 3.128 1.00 78.81 231 LEU A N 1
ATOM 1866 C CA . LEU A 1 231 ? 9.221 11.808 3.172 1.00 78.81 231 LEU A CA 1
ATOM 1867 C C . LEU A 1 231 ? 8.822 12.249 1.757 1.00 78.81 231 LEU A C 1
ATOM 1869 O O . LEU A 1 231 ? 9.655 12.696 0.965 1.00 78.81 231 LEU A O 1
ATOM 1873 N N . ASN A 1 232 ? 7.522 12.197 1.467 1.00 77.06 232 ASN A N 1
ATOM 1874 C CA . ASN A 1 232 ? 6.932 12.779 0.258 1.00 77.06 232 ASN A CA 1
ATOM 1875 C C . ASN A 1 232 ? 6.891 14.337 0.331 1.00 77.06 232 ASN A C 1
ATOM 1877 O O . ASN A 1 232 ? 7.278 14.904 1.354 1.00 77.06 232 ASN A O 1
ATOM 1881 N N . PRO A 1 233 ? 6.400 15.075 -0.693 1.00 75.81 233 PRO A N 1
ATOM 1882 C CA . PRO A 1 233 ? 6.409 16.550 -0.693 1.00 75.81 233 PRO A CA 1
ATOM 1883 C C . PRO A 1 233 ? 5.653 17.209 0.470 1.00 75.81 233 PRO A C 1
ATOM 1885 O O . PRO A 1 233 ? 5.991 18.319 0.875 1.00 75.81 233 PRO A O 1
ATOM 1888 N N . SER A 1 234 ? 4.622 16.540 0.993 1.00 73.56 234 SER A N 1
ATOM 1889 C CA . SER A 1 234 ? 3.857 16.982 2.166 1.00 73.56 234 SER A CA 1
ATOM 1890 C C . SER A 1 234 ? 4.560 16.605 3.477 1.00 73.56 234 SER A C 1
ATOM 1892 O O . SER A 1 234 ? 4.262 17.147 4.543 1.00 73.56 234 SER A O 1
ATOM 1894 N N . GLY A 1 235 ? 5.503 15.666 3.422 1.00 73.62 235 GLY A N 1
ATOM 1895 C CA . GLY A 1 235 ? 6.155 15.052 4.568 1.00 73.62 235 GLY A CA 1
ATOM 1896 C C . GLY A 1 235 ? 5.330 13.934 5.205 1.00 73.62 235 GLY A C 1
ATOM 1897 O O . GLY A 1 235 ? 5.305 13.852 6.432 1.00 73.62 235 GLY A O 1
ATOM 1898 N N . ASN A 1 236 ? 4.622 13.131 4.408 1.00 75.94 236 ASN A N 1
ATOM 1899 C CA . ASN A 1 236 ? 4.141 11.815 4.844 1.00 75.94 236 ASN A CA 1
ATOM 1900 C C . ASN A 1 236 ? 5.256 10.793 4.595 1.00 75.94 236 ASN A C 1
ATOM 1902 O O . ASN A 1 236 ? 5.960 10.913 3.588 1.00 75.94 236 ASN A O 1
ATOM 1906 N N . VAL A 1 237 ? 5.382 9.788 5.462 1.00 80.12 237 VAL A N 1
ATOM 1907 C CA . VAL A 1 237 ? 6.286 8.652 5.231 1.00 80.12 237 VAL A CA 1
ATOM 1908 C C . VAL A 1 237 ? 5.749 7.790 4.083 1.00 80.12 237 VAL A C 1
ATOM 1910 O O . VAL A 1 237 ? 4.546 7.551 3.992 1.00 80.12 237 VAL A O 1
ATOM 1913 N N . VAL A 1 238 ? 6.647 7.341 3.211 1.00 77.19 238 VAL A N 1
ATOM 1914 C CA . VAL A 1 238 ? 6.415 6.365 2.142 1.00 77.19 238 VAL A CA 1
ATOM 1915 C C . VAL A 1 238 ? 7.514 5.311 2.241 1.00 77.19 238 VAL A C 1
ATOM 1917 O O . VAL A 1 238 ? 8.694 5.663 2.298 1.00 77.19 238 VAL A O 1
ATOM 1920 N N . GLU A 1 239 ? 7.128 4.037 2.278 1.00 80.44 239 GLU A N 1
ATOM 1921 C CA . GLU A 1 239 ? 8.051 2.901 2.260 1.00 80.44 239 GLU A CA 1
ATOM 1922 C C . GLU A 1 239 ? 8.314 2.440 0.823 1.00 80.44 239 GLU A C 1
ATOM 1924 O O . GLU A 1 239 ? 7.394 2.267 0.019 1.00 80.44 239 GLU A O 1
ATOM 1929 N N . HIS A 1 240 ? 9.584 2.218 0.516 1.00 72.56 240 HIS A N 1
ATOM 1930 C CA . HIS A 1 240 ? 10.032 1.374 -0.576 1.00 72.56 240 HIS A CA 1
ATOM 1931 C C . HIS A 1 240 ? 10.494 0.028 0.001 1.00 72.56 240 HIS A C 1
ATOM 1933 O O . HIS A 1 240 ? 11.174 0.016 1.022 1.00 72.56 240 HIS A O 1
ATOM 1939 N N . TYR A 1 241 ? 10.174 -1.091 -0.655 1.00 76.50 241 TYR A N 1
ATOM 1940 C CA . TYR A 1 241 ? 10.477 -2.449 -0.166 1.00 76.50 241 TYR A CA 1
ATOM 1941 C C . TYR A 1 241 ? 11.107 -3.356 -1.250 1.00 76.50 241 TYR A C 1
ATOM 1943 O O . TYR A 1 241 ? 11.224 -2.950 -2.396 1.00 76.50 241 TYR A O 1
ATOM 1951 N N . SER A 1 242 ? 11.519 -4.585 -0.952 1.00 67.00 242 SER A N 1
ATOM 1952 C CA . SER A 1 242 ? 11.604 -5.724 -1.899 1.00 67.00 242 SER A CA 1
ATOM 1953 C C . SER A 1 242 ? 12.062 -6.968 -1.151 1.00 67.00 242 SER A C 1
ATOM 1955 O O . SER A 1 242 ? 12.494 -6.846 -0.009 1.00 67.00 242 SER A O 1
ATOM 1957 N N . ASP A 1 243 ? 12.087 -8.126 -1.820 1.00 73.88 243 ASP A N 1
ATOM 1958 C CA . ASP A 1 243 ? 12.779 -9.318 -1.298 1.00 73.88 243 ASP A CA 1
ATOM 1959 C C . ASP A 1 243 ? 12.231 -9.759 0.075 1.00 73.88 243 ASP A C 1
ATOM 1961 O O . ASP A 1 243 ? 12.956 -10.295 0.906 1.00 73.88 243 ASP A O 1
ATOM 1965 N N . GLY A 1 244 ? 10.950 -9.456 0.314 1.00 74.69 244 GLY A N 1
ATOM 1966 C CA . GLY A 1 244 ? 10.195 -9.897 1.477 1.00 74.69 244 GLY A CA 1
ATOM 1967 C C . GLY A 1 244 ? 9.623 -11.290 1.275 1.00 74.69 244 GLY A C 1
ATOM 1968 O O . GLY A 1 244 ? 9.447 -11.747 0.140 1.00 74.69 244 GLY A O 1
ATOM 1969 N N . ASP A 1 245 ? 9.331 -11.941 2.392 1.00 76.31 245 ASP A N 1
ATOM 1970 C CA . ASP A 1 245 ? 8.798 -13.293 2.426 1.00 76.31 245 ASP A CA 1
ATOM 1971 C C . ASP A 1 245 ? 7.415 -13.368 1.774 1.00 76.31 245 ASP A C 1
ATOM 1973 O O . ASP A 1 245 ? 6.654 -12.398 1.707 1.00 76.31 245 ASP A O 1
ATOM 1977 N N . VAL A 1 246 ? 7.090 -14.558 1.280 1.00 75.62 246 VAL A N 1
ATOM 1978 C CA . VAL A 1 246 ? 5.848 -14.835 0.565 1.00 75.62 246 VAL A CA 1
ATOM 1979 C C . VAL A 1 246 ? 5.184 -16.022 1.255 1.00 75.62 246 VAL A C 1
ATOM 1981 O O . VAL A 1 246 ? 5.706 -17.135 1.225 1.00 75.62 246 VAL A O 1
ATOM 1984 N N . VAL A 1 247 ? 4.057 -15.760 1.918 1.00 76.69 247 VAL A N 1
ATOM 1985 C CA . VAL A 1 247 ? 3.414 -16.673 2.882 1.00 76.69 247 VAL A CA 1
ATOM 1986 C C . VAL A 1 247 ? 1.991 -17.049 2.461 1.00 76.69 247 VAL A C 1
ATOM 1988 O O . VAL A 1 247 ? 1.402 -16.388 1.602 1.00 76.69 247 VAL A O 1
ATOM 1991 N N . ASN A 1 248 ? 1.450 -18.103 3.075 1.00 73.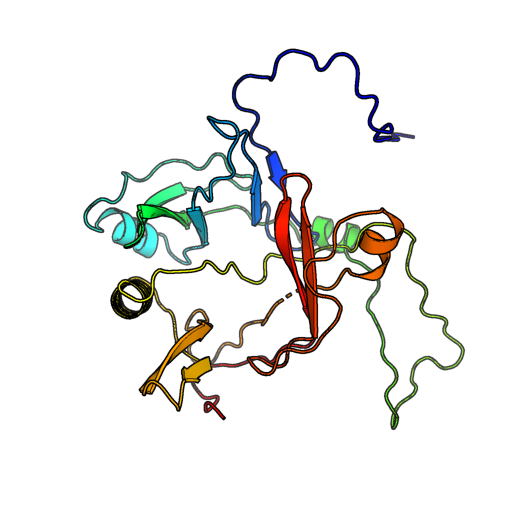06 248 ASN A N 1
ATOM 1992 C CA . ASN A 1 248 ? 0.060 -18.557 2.948 1.00 73.06 248 ASN A CA 1
ATOM 1993 C C . ASN A 1 248 ? -0.447 -19.173 4.274 1.00 73.06 248 ASN A C 1
ATOM 1995 O O . ASN A 1 248 ? 0.327 -19.303 5.226 1.00 73.06 248 ASN A O 1
ATOM 1999 N N . ASP A 1 249 ? -1.707 -19.621 4.322 1.00 70.56 249 ASP A N 1
ATOM 2000 C CA . ASP A 1 249 ? -2.371 -20.208 5.507 1.00 70.56 249 ASP A CA 1
ATOM 2001 C C . ASP A 1 249 ? -1.702 -21.480 6.083 1.00 70.56 249 ASP A C 1
ATOM 2003 O O . ASP A 1 249 ? -2.148 -22.025 7.096 1.00 70.56 249 ASP A O 1
ATOM 2007 N N . HIS A 1 250 ? -0.663 -22.015 5.437 1.00 74.69 250 HIS A N 1
ATOM 2008 C CA . HIS A 1 250 ? 0.088 -23.197 5.882 1.00 74.69 250 HIS A CA 1
ATOM 2009 C C . HIS A 1 250 ? 1.542 -22.879 6.255 1.00 74.69 250 HIS A C 1
ATOM 2011 O O . HIS A 1 250 ? 2.305 -23.779 6.609 1.00 74.69 250 HIS A O 1
ATOM 2017 N N . THR A 1 251 ? 1.931 -21.604 6.201 1.00 69.75 251 THR A N 1
ATOM 2018 C CA . THR A 1 251 ? 3.250 -21.136 6.631 1.00 69.75 251 THR A CA 1
ATOM 2019 C C . THR A 1 251 ? 3.229 -20.895 8.148 1.00 69.75 251 THR A C 1
ATOM 2021 O O . THR A 1 251 ? 2.498 -20.013 8.597 1.00 69.75 251 THR A O 1
ATOM 2024 N N . PRO A 1 252 ? 3.981 -21.656 8.968 1.00 69.00 252 PRO A N 1
ATOM 2025 C CA . PRO A 1 252 ? 4.037 -21.413 10.406 1.00 69.00 252 PRO A CA 1
ATOM 2026 C C . PRO A 1 252 ? 4.783 -20.106 10.707 1.00 69.00 252 PRO A C 1
ATOM 2028 O O . PRO A 1 252 ? 5.789 -19.805 10.063 1.00 69.00 252 PRO A O 1
ATOM 2031 N N . ALA A 1 253 ? 4.315 -19.364 11.713 1.00 59.34 253 ALA A N 1
ATOM 2032 C CA . ALA A 1 253 ? 5.069 -18.245 12.274 1.00 59.34 253 ALA A CA 1
ATOM 2033 C C . ALA A 1 253 ? 6.370 -18.755 12.949 1.00 59.34 253 ALA A C 1
ATOM 2035 O O . ALA A 1 253 ? 6.340 -19.845 13.536 1.00 59.34 253 ALA A O 1
ATOM 2036 N N . PRO A 1 254 ? 7.492 -18.015 12.837 1.00 56.88 254 PRO A N 1
ATOM 2037 C CA . PRO A 1 254 ? 8.809 -18.418 13.350 1.00 56.88 254 PRO A CA 1
ATOM 2038 C C . PRO A 1 254 ? 8.989 -18.253 14.872 1.00 56.88 254 PRO A C 1
ATOM 2040 O O . PRO A 1 254 ? 8.316 -17.387 15.474 1.00 56.88 254 PRO A O 1
#

Mean predicted aligned error: 10.55 Å

Nearest PDB structures (foldseek):
  1mpy-assembly1_D  TM=6.487E-01  e=1.512E-05  Pseudomonas putida
  3hpv-assembly1_D  TM=6.272E-01  e=1.279E-05  Pseudomonas alkylphenolica
  2wl9-assembly1_D  TM=6.024E-01  e=1.326E-04  Rhodococcus sp. DK17
  2ei2-assembly1_A  TM=6.044E-01  e=1.567E-04  Pseudomonas sp. C18
  2wl9-assembly2_A  TM=5.968E-01  e=1.326E-04  Rhodococcus sp. DK17

Radius of gyration: 20.7 Å; Cα contacts (8 Å, |Δi|>4): 396; chains: 1; bounding box: 55×58×58 Å

Organism: Scytalidium lignicola (NCBI:txid5539)

Sequence (254 aa):
MSQVIFPGADRKRRPPPPTRSIIYYRGFGEDPCFYVAEISPDSSKHFVGSGWLLQAQADLDAASRIRGASTVQKSTVPGGGSFVDIKDPLGYNIRLLYGITFRQKEEQQQEKPKAVIFNSWEDNPRKGKFQRFDSGPSRIHKLGHYGFVVDRSQYESSVAWYLNTFSLASPDILYDQATGKDIMIFMHINKGDEFTDHHLLGHYYLEKKGWTNCWGVGRHLLGSQIFDYWLNPSGNVVEHYSDGDVVNDHTPAP

Solvent-accessible surface area (backbone atoms only — not comparable to full-atom values): 15992 Å² total; per-residue (Å²): 138,85,83,86,78,83,76,78,88,76,89,76,81,82,76,83,82,71,88,76,60,71,46,80,36,59,40,36,40,49,54,52,49,71,48,77,48,66,69,59,97,58,97,62,89,78,84,71,58,52,80,46,81,49,94,44,73,69,54,54,58,51,50,44,66,43,92,78,33,34,70,79,41,78,40,88,52,65,44,40,32,36,31,28,44,33,66,51,94,86,67,36,36,42,32,43,32,34,74,56,47,65,49,58,69,71,61,22,61,75,57,51,75,84,82,85,81,76,64,62,96,87,49,68,77,60,70,96,50,86,88,79,81,79,96,58,78,59,83,48,44,69,78,58,80,86,86,82,91,70,56,84,92,45,42,70,63,40,54,52,46,52,50,72,74,43,68,44,39,78,68,46,70,48,67,36,85,90,78,75,42,77,78,49,73,52,70,48,73,60,57,52,84,53,69,51,78,48,64,55,63,51,62,74,53,42,57,80,67,69,48,52,73,75,44,70,81,47,63,44,84,72,59,47,18,34,35,32,32,28,38,49,99,88,61,50,84,46,81,19,17,28,83,27,50,72,52,36,78,84,59,78,70,133

InterPro domains:
  IPR029068 Glyoxalase/Bleomycin resistance protein/Dihydroxybiphenyl dioxygenase [G3DSA:3.10.180.10] (194-254)
  IPR029068 Glyoxalase/Bleomycin resi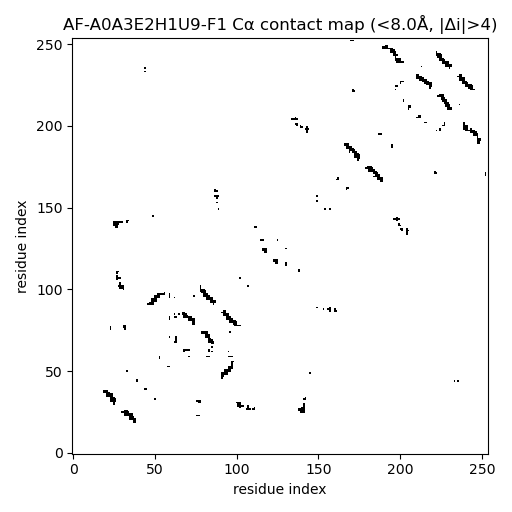stance protein/Dihydroxybiphenyl dioxygenase [SSF54593] (59-248)

Secondary structure (DSSP, 8-state):
-----------S-PPPPPTT--EEE--SSS-S-SEEE---SSSS----EEEEE-SSHHHHHHHTTSTTPPPPEE--STT--EEEEEE-TTS-EEEEEE---PPPHHHHHHHPPPP-----SS----TT------SS-----S---------TTTHHHHHHHHHHHSSEEEEEEEEETTTTEEEEEEEEE--TT--B------HHHHHHTT--EEEEEEE-SGGG-EEEEEE-TT--EEEEEES---B-TT----